Protein AF-0000000074532501 (afdb_homodimer)

Sequence (314 aa):
MNCNRHRRYHSKQQQPLLLTTIIAAVLIIFAWLQASRALDLGQSVDNQLVRPGGKFPMTNQTLIEELSNFIVSNSSLNQICSVQRVINPQQQIVAGTMYYMTIQVSRIKPGSGYTTAQCGTVNPANLEVVCEEVKIFKPLNSNTYQIKNETIVTCPPMNCNRHRRYHSKQQQPLLLTTIIAAVLIIFAWLQASRALDLGQSVDNQLVRPGGKFPMTNQTLIEELSNFIVSNSSLNQICSVQRVINPQQQIVAGTMYYMTIQVSRIKPGSGYTTAQCGTVNPANLEVVCEEVKIFKPLNSNTYQIKNETIVTCPP

Secondary structure (DSSP, 8-state):
----------------TTTHHHHHHHHHHHTTSTT----------------TT--EE---HHHHHHHHHHHHHH-TTTTEEEEEEEEEEEEEEEEEEEEEEEEEEEEEPTTSS--GGGTTTS-GGGEEEEEEEEEEEEETT----EEEEEEEEPPP-/----------------TTGGGTGGGTHHHHTTSSS----------------TT--EE---HHHHHHHHHHHHHH-TTTTEEEEEEEEEEEEEEEEEEEEEEEEEEEEEPTTSS--GGGTTTS-GGGEEEEEEEEEEEEETT----EEEEEEEEPPP-

Nearest PDB structures (foldseek):
  6fk0-assembly1_B  TM=5.066E-01  e=8.229E-05  Homo sapiens
  4zm8-assembly2_C  TM=5.334E-01  e=7.945E-04  Ixodes scapularis
  3qrd-assembly3_A-2  TM=4.556E-01  e=8.925E-04  Homo sapiens
  8r29-assembly1_A  TM=3.545E-01  e=2.632E-04  Amblyomma maculatum
  1tij-assembly1_B  TM=4.000E-01  e=7.073E-04  Homo sapiens

InterPro domains:
  IPR000010 Cystatin domain [PF00031] (79-122)
  IPR000010 Cystatin domain [cd00042] (64-155)
  IPR018073 Proteinase inhibitor I25, cystatin, conserved site [PS00287] (91-104)
  IPR046350 Cystatin superfamily [SSF54403] (62-107)

Solvent-accessible surface area (backbone atoms only — not comparable to full-atom values): 19230 Å² total; per-residue (Å²): 137,88,78,78,73,79,75,76,75,76,74,78,77,79,72,77,77,61,61,70,63,54,56,71,58,56,64,68,58,57,80,69,59,69,73,66,73,67,81,69,88,62,77,76,66,82,68,73,73,71,52,90,58,46,74,45,77,59,79,54,63,68,59,52,50,52,54,51,52,48,46,46,76,65,37,72,89,60,28,39,61,43,79,77,44,80,44,79,41,28,33,25,49,43,49,28,38,37,36,39,32,36,33,34,29,38,19,51,37,86,89,66,82,70,56,57,90,36,57,90,71,53,63,70,87,47,44,43,77,51,21,31,40,39,32,35,37,32,41,67,92,46,94,55,77,38,82,75,42,75,43,83,45,82,68,79,132,140,84,84,74,78,75,77,79,77,79,72,80,78,80,72,77,85,60,63,76,71,55,61,75,60,56,67,72,54,62,84,66,59,70,78,65,76,70,80,69,87,61,77,77,65,82,69,74,73,70,51,88,59,46,76,43,77,61,81,55,63,68,58,52,50,52,53,51,52,48,46,45,76,64,36,72,89,60,30,37,62,43,77,78,44,79,44,80,41,28,34,25,50,43,48,28,37,38,35,38,33,34,33,33,28,37,19,50,36,85,86,65,82,69,56,57,89,36,58,90,72,55,62,70,87,47,45,43,76,52,21,33,39,40,32,35,37,33,42,68,93,44,94,54,76,38,83,77,44,76,43,82,45,83,67,79,133

pLDDT: mean 73.25, std 30.59, range [22.66, 98.5]

Radius of gyration: 40.8 Å; Cα contacts (8 Å, |Δi|>4): 432; chains: 2; bounding box: 139×57×116 Å

Organism: Naegleria gruberi (NCBI:txid5762)

Foldseek 3Di:
DDCPPPPVPPPPPPPPPPPVVVVVPPVVPPVVPPPPPVPPPPPPPVPPVQPQFDKDFDDDPVVVVVVQVVCCVPVPVVNDDGDDDDDRHIDHHFAWDKDKDKDKDKAFAPPPPDHPVCVPPDDCVRIDIFIKIWMWTDTPVDPDIDTPDIDTDHDDD/DCPCPPPDPPPPPPPPPPPPVPVVPPVVPPVPPPDPPVPPPCPPPVPPVQPQFDKDFDDDPVVVVVVQVVCCVPVPVVNDDGDDDDDRHIDHHFAWDKDKDKDKDKAFAPPPPDHPVCVPPDDCVRIDIFIKIWMWTDTPVDPDIDTPDIDTDHDDD

Structure (mmCIF, N/CA/C/O backbone):
data_AF-0000000074532501-model_v1
#
loop_
_entity.id
_entity.type
_entity.pdbx_description
1 polymer 'Predicted protein'
#
loop_
_atom_site.group_PDB
_atom_site.id
_atom_site.type_symbol
_atom_site.label_atom_id
_atom_site.label_alt_id
_atom_site.label_comp_id
_atom_site.label_asym_id
_atom_site.label_entity_id
_atom_site.label_seq_id
_atom_site.pdbx_PDB_ins_code
_atom_site.Cartn_x
_atom_site.Cartn_y
_atom_site.Cartn_z
_atom_site.occupancy
_atom_site.B_iso_or_equiv
_atom_site.auth_seq_id
_atom_site.auth_comp_id
_atom_site.auth_asym_id
_atom_site.auth_atom_id
_atom_site.pdbx_PDB_model_num
ATOM 1 N N . MET A 1 1 ? -115.438 -9.203 -17.266 1 24.05 1 MET A N 1
ATOM 2 C CA . MET A 1 1 ? -114.25 -9.672 -16.562 1 24.05 1 MET A CA 1
ATOM 3 C C . MET A 1 1 ? -113.375 -8.5 -16.219 1 24.05 1 MET A C 1
ATOM 5 O O . MET A 1 1 ? -112.938 -8.367 -15.086 1 24.05 1 MET A O 1
ATOM 9 N N . ASN A 1 2 ? -112.625 -7.945 -17.141 1 25.81 2 ASN A N 1
ATOM 10 C CA . ASN A 1 2 ? -111.188 -7.84 -17.281 1 25.81 2 ASN A CA 1
ATOM 11 C C . ASN A 1 2 ? -110.688 -6.461 -16.859 1 25.81 2 ASN A C 1
ATOM 13 O O . ASN A 1 2 ? -110.875 -5.477 -17.578 1 25.81 2 ASN A O 1
ATOM 17 N N . CYS A 1 3 ? -110.812 -6.094 -15.586 1 29.11 3 CYS A N 1
ATOM 18 C CA . CYS A 1 3 ? -110.5 -4.918 -14.781 1 29.11 3 CYS A CA 1
ATOM 19 C C . CYS A 1 3 ? -109 -4.574 -14.867 1 29.11 3 CYS A C 1
ATOM 21 O O . CYS A 1 3 ? -108.188 -5.391 -14.5 1 29.11 3 CYS A O 1
ATOM 23 N N . ASN A 1 4 ? -108.562 -3.762 -15.844 1 25.09 4 ASN A N 1
ATOM 24 C CA . ASN A 1 4 ? -107.375 -3.205 -16.422 1 25.09 4 ASN A CA 1
ATOM 25 C C . ASN A 1 4 ? -106.562 -2.418 -15.383 1 25.09 4 ASN A C 1
ATOM 27 O O . ASN A 1 4 ? -106.812 -1.221 -15.195 1 25.09 4 ASN A O 1
ATOM 31 N N . ARG A 1 5 ? -106.562 -3.029 -14.078 1 27.67 5 ARG A N 1
ATOM 32 C CA . ARG A 1 5 ? -106 -2.135 -13.055 1 27.67 5 ARG A CA 1
ATOM 33 C C . ARG A 1 5 ? -104.625 -1.623 -13.43 1 27.67 5 ARG A C 1
ATOM 35 O O . ARG A 1 5 ? -103.75 -2.4 -13.836 1 27.67 5 ARG A O 1
ATOM 42 N N . HIS A 1 6 ? -104.562 -0.353 -13.672 1 26.95 6 HIS A N 1
ATOM 43 C CA . HIS A 1 6 ? -103.562 0.617 -14.078 1 26.95 6 HIS A CA 1
ATOM 44 C C . HIS A 1 6 ? -102.375 0.585 -13.141 1 26.95 6 HIS A C 1
ATOM 46 O O . HIS A 1 6 ? -102.5 0.814 -11.938 1 26.95 6 HIS A O 1
ATOM 52 N N . ARG A 1 7 ? -101.5 -0.549 -13.219 1 28.08 7 ARG A N 1
ATOM 53 C CA . ARG A 1 7 ? -100.25 -0.804 -12.422 1 28.08 7 ARG A CA 1
ATOM 54 C C . ARG A 1 7 ? -99.312 0.386 -12.477 1 28.08 7 ARG A C 1
ATOM 56 O O . ARG A 1 7 ? -98.875 0.771 -13.547 1 28.08 7 ARG A O 1
ATOM 63 N N . ARG A 1 8 ? -99.688 1.425 -11.68 1 26.27 8 ARG A N 1
ATOM 64 C CA . ARG A 1 8 ? -98.938 2.695 -11.562 1 26.27 8 ARG A CA 1
ATOM 65 C C . ARG A 1 8 ? -97.438 2.469 -11.32 1 26.27 8 ARG A C 1
ATOM 67 O O . ARG A 1 8 ? -97.062 1.823 -10.344 1 26.27 8 ARG A O 1
ATOM 74 N N . TYR A 1 9 ? -96.75 2.041 -12.367 1 25.64 9 TYR A N 1
ATOM 75 C CA . TYR A 1 9 ? -95.312 1.746 -12.406 1 25.64 9 TYR A CA 1
ATOM 76 C C . TYR A 1 9 ? -94.5 2.914 -11.859 1 25.64 9 TYR A C 1
ATOM 78 O O . TYR A 1 9 ? -94.625 4.043 -12.336 1 25.64 9 TYR A O 1
ATOM 86 N N . HIS A 1 10 ? -94.5 3.057 -10.492 1 25.34 10 HIS A N 1
ATOM 87 C CA . HIS A 1 10 ? -93.75 4.02 -9.727 1 25.34 10 HIS A CA 1
ATOM 88 C C . HIS A 1 10 ? -92.312 4.102 -10.234 1 25.34 10 HIS A C 1
ATOM 90 O O . HIS A 1 10 ? -91.625 3.074 -10.445 1 25.34 10 HIS A O 1
ATOM 96 N N . SER A 1 11 ? -92 5.059 -11.125 1 24.33 11 SER A N 1
ATOM 97 C CA . SER A 1 11 ? -90.812 5.492 -11.836 1 24.33 11 SER A CA 1
ATOM 98 C C . SER A 1 11 ? -89.688 5.867 -10.867 1 24.33 11 SER A C 1
ATOM 100 O O . SER A 1 11 ? -89.812 6.832 -10.109 1 24.33 11 SER A O 1
ATOM 102 N N . LYS A 1 12 ? -89.375 4.922 -9.922 1 27.06 12 LYS A N 1
ATOM 103 C CA . LYS A 1 12 ? -88.312 5.316 -9 1 27.06 12 LYS A CA 1
ATOM 104 C C . LYS A 1 12 ? -87.125 5.945 -9.75 1 27.06 12 LYS A C 1
ATOM 106 O O . LYS A 1 12 ? -86.562 5.344 -10.68 1 27.06 12 LYS A O 1
ATOM 111 N N . GLN A 1 13 ? -87.125 7.25 -9.883 1 23.2 13 GLN A N 1
ATOM 112 C CA . GLN A 1 13 ? -86.188 8.18 -10.453 1 23.2 13 GLN A CA 1
ATOM 113 C C . GLN A 1 13 ? -84.75 7.867 -9.977 1 23.2 13 GLN A C 1
ATOM 115 O O . GLN A 1 13 ? -84.5 7.621 -8.789 1 23.2 13 GLN A O 1
ATOM 120 N N . GLN A 1 14 ? -83.875 7.285 -10.867 1 27.41 14 GLN A N 1
ATOM 121 C CA . GLN A 1 14 ? -82.438 6.926 -10.953 1 27.41 14 GLN A CA 1
ATOM 122 C C . GLN A 1 14 ? -81.562 8.102 -10.555 1 27.41 14 GLN A C 1
ATOM 124 O O . GLN A 1 14 ? -81.5 9.109 -11.258 1 27.41 14 GLN A O 1
ATOM 129 N N . GLN A 1 15 ? -81.812 8.727 -9.336 1 30.91 15 GLN A N 1
ATOM 130 C CA . GLN A 1 15 ? -81 9.891 -9.031 1 30.91 15 GLN A CA 1
ATOM 131 C C . GLN A 1 15 ? -79.5 9.586 -9.258 1 30.91 15 GLN A C 1
ATOM 133 O O . GLN A 1 15 ? -79.062 8.508 -8.914 1 30.91 15 GLN A O 1
ATOM 138 N N . PRO A 1 16 ? -78.875 10.297 -10.25 1 36.38 16 PRO A N 1
ATOM 139 C CA . PRO A 1 16 ? -77.5 10.109 -10.75 1 36.38 16 PRO A CA 1
ATOM 140 C C . PRO A 1 16 ? -76.438 10.312 -9.664 1 36.38 16 PRO A C 1
ATOM 142 O O . PRO A 1 16 ? -76.438 11.352 -8.992 1 36.38 16 PRO A O 1
ATOM 145 N N . LEU A 1 17 ? -76.188 9.25 -8.859 1 38.81 17 LEU A N 1
ATOM 146 C CA . LEU A 1 17 ? -75.125 9.109 -7.867 1 38.81 17 LEU A CA 1
ATOM 147 C C . LEU A 1 17 ? -73.812 9.602 -8.422 1 38.81 17 LEU A C 1
ATOM 149 O O . LEU A 1 17 ? -72.75 9.266 -7.895 1 38.81 17 LEU A O 1
ATOM 153 N N . LEU A 1 18 ? -74 10.289 -9.539 1 36.59 18 LEU A N 1
ATOM 154 C CA . LEU A 1 18 ? -72.75 10.562 -10.211 1 36.59 18 LEU A CA 1
ATOM 155 C C . LEU A 1 18 ? -71.875 11.508 -9.383 1 36.59 18 LEU A C 1
ATOM 157 O O . LEU A 1 18 ? -70.625 11.5 -9.5 1 36.59 18 LEU A O 1
ATOM 161 N N . LEU A 1 19 ? -72.562 12.43 -8.75 1 36.84 19 LEU A N 1
ATOM 162 C CA . LEU A 1 19 ? -71.75 13.625 -8.477 1 36.84 19 LEU A CA 1
ATOM 163 C C . LEU A 1 19 ? -70.75 13.359 -7.375 1 36.84 19 LEU A C 1
ATOM 165 O O . LEU A 1 19 ? -69.75 14.07 -7.273 1 36.84 19 LEU A O 1
ATOM 169 N N . THR A 1 20 ? -71.25 12.531 -6.465 1 35.19 20 THR A N 1
ATOM 170 C CA . THR A 1 20 ? -70.438 12.617 -5.258 1 35.19 20 THR A CA 1
ATOM 171 C C . THR A 1 20 ? -69 12.156 -5.535 1 35.19 20 THR A C 1
ATOM 173 O O . THR A 1 20 ? -68.125 12.219 -4.652 1 35.19 20 THR A O 1
ATOM 176 N N . THR A 1 21 ? -68.938 11.367 -6.672 1 37.5 21 THR A N 1
ATOM 177 C CA . THR A 1 21 ? -67.625 10.742 -6.758 1 37.5 21 THR A CA 1
ATOM 178 C C . THR A 1 21 ? -66.562 11.766 -7.129 1 37.5 21 THR A C 1
ATOM 180 O O . THR A 1 21 ? -65.375 11.477 -7.078 1 37.5 21 THR A O 1
ATOM 183 N N . ILE A 1 22 ? -67.125 12.93 -7.691 1 35.72 22 ILE A N 1
ATOM 184 C CA . ILE A 1 22 ? -66.062 13.797 -8.289 1 35.72 22 ILE A CA 1
ATOM 185 C C . ILE A 1 22 ? -65.312 14.531 -7.188 1 35.72 22 ILE A C 1
ATOM 187 O O . ILE A 1 22 ? -64.188 14.898 -7.367 1 35.72 22 ILE A O 1
ATOM 191 N N . ILE A 1 23 ? -66.062 14.836 -6.117 1 35.72 23 ILE A N 1
ATOM 192 C CA . ILE A 1 23 ? -65.438 15.781 -5.199 1 35.72 23 ILE A CA 1
ATOM 193 C C . ILE A 1 23 ? -64.25 15.148 -4.555 1 35.72 23 ILE A C 1
ATOM 195 O O . ILE A 1 23 ? -63.281 15.852 -4.168 1 35.72 23 ILE A O 1
ATOM 199 N N . ALA A 1 24 ? -64.375 13.867 -4.328 1 34.88 24 ALA A N 1
ATOM 200 C CA . ALA A 1 24 ? -63.25 13.328 -3.574 1 34.88 24 ALA A CA 1
ATOM 201 C C . ALA A 1 24 ? -61.969 13.469 -4.359 1 34.88 24 ALA A C 1
ATOM 203 O O . ALA A 1 24 ? -60.875 13.242 -3.818 1 34.88 24 ALA A O 1
ATOM 204 N N . ALA A 1 25 ? -62.188 13.734 -5.648 1 33.69 25 ALA A N 1
ATOM 205 C CA . ALA A 1 25 ? -60.969 13.766 -6.453 1 33.69 25 ALA A CA 1
ATOM 206 C C . ALA A 1 25 ? -60.219 15.07 -6.242 1 33.69 25 ALA A C 1
ATOM 208 O O . ALA A 1 25 ? -58.969 15.086 -6.258 1 33.69 25 ALA A O 1
ATOM 209 N N . VAL A 1 26 ? -60.969 16.141 -6.16 1 34.69 26 VAL A N 1
ATOM 210 C CA . VAL A 1 26 ? -60.25 17.406 -6.32 1 34.69 26 VAL A CA 1
ATOM 211 C C . VAL A 1 26 ? -59.531 17.734 -5.031 1 34.69 26 VAL A C 1
ATOM 213 O O . VAL A 1 26 ? -58.531 18.469 -5.055 1 34.69 26 VAL A O 1
ATOM 216 N N . LEU A 1 27 ? -60.125 17.562 -3.92 1 34 27 LEU A N 1
ATOM 217 C CA . LEU A 1 27 ? -59.531 18.109 -2.713 1 34 27 LEU A CA 1
ATOM 218 C C . LEU A 1 27 ? -58.156 17.5 -2.471 1 34 27 LEU A C 1
ATOM 220 O O . LEU A 1 27 ? -57.406 17.953 -1.6 1 34 27 LEU A O 1
ATOM 224 N N . ILE A 1 28 ? -58.031 16.344 -2.951 1 31.62 28 ILE A N 1
ATOM 225 C CA . ILE A 1 28 ? -56.719 15.742 -2.678 1 31.62 28 ILE A CA 1
ATOM 226 C C . ILE A 1 28 ? -55.625 16.562 -3.367 1 31.62 28 ILE A C 1
ATOM 228 O O . ILE A 1 28 ? -54.438 16.359 -3.098 1 31.62 28 ILE A O 1
ATOM 232 N N . ILE A 1 29 ? -56.062 17.391 -4.273 1 31.66 29 ILE A N 1
ATOM 233 C CA . ILE A 1 29 ? -55 18.031 -5.027 1 31.66 29 ILE A CA 1
ATOM 234 C C . ILE A 1 29 ? -54.375 19.156 -4.195 1 31.66 29 ILE A C 1
ATOM 236 O O . ILE A 1 29 ? -53.156 19.422 -4.293 1 31.66 29 ILE A O 1
ATOM 240 N N . PHE A 1 30 ? -55.125 19.984 -3.529 1 32.34 30 PHE A N 1
ATOM 241 C CA . PHE A 1 30 ? -54.625 21.297 -3.113 1 32.34 30 PHE A CA 1
ATOM 242 C C . PHE A 1 30 ? -53.531 21.125 -2.068 1 32.34 30 PHE A C 1
ATOM 244 O O . PHE A 1 30 ? -52.594 21.922 -2.029 1 32.34 30 PHE A O 1
ATOM 251 N N . ALA A 1 31 ? -53.906 20.672 -0.905 1 32.34 31 ALA A N 1
ATOM 252 C CA . ALA A 1 31 ? -53.125 20.922 0.294 1 32.34 31 ALA A CA 1
ATOM 253 C C . ALA A 1 31 ? -51.688 20.406 0.118 1 32.34 31 ALA A C 1
ATOM 255 O O . ALA A 1 31 ? -50.906 20.438 1.054 1 32.34 31 ALA A O 1
ATOM 256 N N . TRP A 1 32 ? -51.5 19.734 -0.959 1 30.98 32 TRP A N 1
ATOM 257 C CA . TRP A 1 32 ? -50.125 19.266 -1.209 1 30.98 32 TRP A CA 1
ATOM 258 C C . TRP A 1 32 ? -49.188 20.422 -1.511 1 30.98 32 TRP A C 1
ATOM 260 O O . TRP A 1 32 ? -48.031 20.219 -1.824 1 30.98 32 TRP A O 1
ATOM 270 N N . LEU A 1 33 ? -49.719 21.578 -1.703 1 29.03 33 LEU A N 1
ATOM 271 C CA . LEU A 1 33 ? -48.844 22.625 -2.213 1 29.03 33 LEU A CA 1
ATOM 272 C C . LEU A 1 33 ? -47.875 23.109 -1.127 1 29.03 33 LEU A C 1
ATOM 274 O O . LEU A 1 33 ? -46.938 23.844 -1.413 1 29.03 33 LEU A O 1
ATOM 278 N N . GLN A 1 34 ? -48.406 23.422 -0.057 1 27.3 34 GLN A N 1
ATOM 279 C CA . GLN A 1 34 ? -47.562 24.328 0.718 1 27.3 34 GLN A CA 1
ATOM 280 C C . GLN A 1 34 ? -46.188 23.734 0.932 1 27.3 34 GLN A C 1
ATOM 282 O O . GLN A 1 34 ? -45.281 24.406 1.442 1 27.3 34 GLN A O 1
ATOM 287 N N . ALA A 1 35 ? -46.156 22.469 1.16 1 22.8 35 ALA A N 1
ATOM 288 C CA . ALA A 1 35 ? -44.969 22.141 1.957 1 22.8 35 ALA A CA 1
ATOM 289 C C . ALA A 1 35 ? -43.688 22.578 1.25 1 22.8 35 ALA A C 1
ATOM 291 O O . ALA A 1 35 ? -42.625 22.562 1.845 1 22.8 35 ALA A O 1
ATOM 292 N N . SER A 1 36 ? -43.656 22.469 -0.09 1 24.61 36 SER A N 1
ATOM 293 C CA . SER A 1 36 ? -42.281 22.234 -0.574 1 24.61 36 SER A CA 1
ATOM 294 C C . SER A 1 36 ? -41.469 23.531 -0.537 1 24.61 36 SER A C 1
ATOM 296 O O . SER A 1 36 ? -41.156 24.094 -1.583 1 24.61 36 SER A O 1
ATOM 298 N N . ARG A 1 37 ? -41.844 24.516 -0.006 1 24.56 37 ARG A N 1
ATOM 299 C CA . ARG A 1 37 ? -40.844 25.547 -0.214 1 24.56 37 ARG A CA 1
ATOM 300 C C . ARG A 1 37 ? -39.438 25.016 0.062 1 24.56 37 ARG A C 1
ATOM 302 O O . ARG A 1 37 ? -39 24.969 1.214 1 24.56 37 ARG A O 1
ATOM 309 N N . ALA A 1 38 ? -39.125 23.859 -0.2 1 25.2 38 ALA A N 1
ATOM 310 C CA . ALA A 1 38 ? -37.75 23.453 -0.111 1 25.2 38 ALA A CA 1
ATOM 311 C C . ALA A 1 38 ? -36.812 24.5 -0.75 1 25.2 38 ALA A C 1
ATOM 313 O O . ALA A 1 38 ? -37.031 24.891 -1.896 1 25.2 38 ALA A O 1
ATOM 314 N N . LEU A 1 39 ? -36.312 25.391 -0 1 23.66 39 LEU A N 1
ATOM 315 C CA . LEU A 1 39 ? -35.312 26.422 -0.226 1 23.66 39 LEU A CA 1
ATOM 316 C C . LEU A 1 39 ? -34.281 25.969 -1.243 1 23.66 39 LEU A C 1
ATOM 318 O O . LEU A 1 39 ? -33.781 24.844 -1.158 1 23.66 39 LEU A O 1
ATOM 322 N N . ASP A 1 40 ? -34.25 26.375 -2.469 1 24.95 40 ASP A N 1
ATOM 323 C CA . ASP A 1 40 ? -33.531 26.438 -3.725 1 24.95 40 ASP A CA 1
ATOM 324 C C . ASP A 1 40 ? -32.062 26.812 -3.484 1 24.95 40 ASP A C 1
ATOM 326 O O . ASP A 1 40 ? -31.391 27.312 -4.387 1 24.95 40 ASP A O 1
ATOM 330 N N . LEU A 1 41 ? -31.656 27.297 -2.367 1 23.83 41 LEU A N 1
ATOM 331 C CA . LEU A 1 41 ? -30.297 27.812 -2.342 1 23.83 41 LEU A CA 1
ATOM 332 C C . LEU A 1 41 ? -29.328 26.844 -3.006 1 23.83 41 LEU A C 1
ATOM 334 O O . LEU A 1 41 ? -28.906 25.859 -2.387 1 23.83 41 LEU A O 1
ATOM 338 N N . GLY A 1 42 ? -29.484 26.406 -4.203 1 25.72 42 GLY A N 1
ATOM 339 C CA . GLY A 1 42 ? -28.969 25.438 -5.168 1 25.72 42 GLY A CA 1
ATOM 340 C C . GLY A 1 42 ? -27.516 25.656 -5.52 1 25.72 42 GLY A C 1
ATOM 341 O O . GLY A 1 42 ? -27.188 26.016 -6.652 1 25.72 42 GLY A O 1
ATOM 342 N N . GLN A 1 43 ? -26.75 26.578 -5.008 1 26.12 43 GLN A N 1
ATOM 343 C CA . GLN A 1 43 ? -25.438 26.734 -5.613 1 26.12 43 GLN A CA 1
ATOM 344 C C . GLN A 1 43 ? -24.812 25.391 -5.934 1 26.12 43 GLN A C 1
ATOM 346 O O . GLN A 1 43 ? -24.781 24.5 -5.082 1 26.12 43 GLN A O 1
ATOM 351 N N . SER A 1 44 ? -24.781 24.953 -7.137 1 25.83 44 SER A N 1
ATOM 352 C CA . SER A 1 44 ? -24.234 23.797 -7.824 1 25.83 44 SER A CA 1
ATOM 353 C C . SER A 1 44 ? -22.891 23.375 -7.242 1 25.83 44 SER A C 1
ATOM 355 O O . SER A 1 44 ? -21.875 24.016 -7.52 1 25.83 44 SER A O 1
ATOM 357 N N . VAL A 1 45 ? -22.656 23.422 -6.07 1 27.67 45 VAL A N 1
ATOM 358 C CA . VAL A 1 45 ? -21.406 22.812 -5.633 1 27.67 45 VAL A CA 1
ATOM 359 C C . VAL A 1 45 ? -21.125 21.547 -6.461 1 27.67 45 VAL A C 1
ATOM 361 O O . VAL A 1 45 ? -21.969 20.656 -6.543 1 27.67 45 VAL A O 1
ATOM 364 N N . ASP A 1 46 ? -20.562 21.625 -7.715 1 27.08 46 ASP A N 1
ATOM 365 C CA . ASP A 1 46 ? -20.062 20.531 -8.523 1 27.08 46 ASP A CA 1
ATOM 366 C C . ASP A 1 46 ? -19.734 19.312 -7.648 1 27.08 46 ASP A C 1
ATOM 368 O O . ASP A 1 46 ? -18.844 19.375 -6.801 1 27.08 46 ASP A O 1
ATOM 372 N N . ASN A 1 47 ? -20.547 18.641 -7.059 1 29.84 47 ASN A N 1
ATOM 373 C CA . ASN A 1 47 ? -20.594 17.344 -6.387 1 29.84 47 ASN A CA 1
ATOM 374 C C . ASN A 1 47 ? -19.688 16.328 -7.074 1 29.84 47 ASN A C 1
ATOM 376 O O . ASN A 1 47 ? -20.078 15.734 -8.086 1 29.84 47 ASN A O 1
ATOM 380 N N . GLN A 1 48 ? -18.484 16.641 -7.547 1 32.22 48 GLN A N 1
ATOM 381 C CA . GLN A 1 48 ? -17.625 15.578 -8.039 1 32.22 48 GLN A CA 1
ATOM 382 C C . GLN A 1 48 ? -17.922 14.25 -7.359 1 32.22 48 GLN A C 1
ATOM 384 O O . GLN A 1 48 ? -17.797 14.125 -6.141 1 32.22 48 GLN A O 1
ATOM 389 N N . LEU A 1 49 ? -18.969 13.617 -7.652 1 34.31 49 LEU A N 1
ATOM 390 C CA . LEU A 1 49 ? -19.266 12.227 -7.32 1 34.31 49 LEU A CA 1
ATOM 391 C C . LEU A 1 49 ? -17.969 11.414 -7.195 1 34.31 49 LEU A C 1
ATOM 393 O O . LEU A 1 49 ? -17.297 11.164 -8.195 1 34.31 49 LEU A O 1
ATOM 397 N N . VAL A 1 50 ? -17.203 11.703 -6.277 1 41.78 50 VAL A N 1
ATOM 398 C CA . VAL A 1 50 ? -16.047 10.852 -5.98 1 41.78 50 VAL A CA 1
ATOM 399 C C . VAL A 1 50 ? -16.469 9.383 -6.051 1 41.78 50 VAL A C 1
ATOM 401 O O . VAL A 1 50 ? -17.359 8.945 -5.312 1 41.78 50 VAL A O 1
ATOM 404 N N . ARG A 1 51 ? -16.5 8.898 -7.273 1 45.75 51 ARG A N 1
ATOM 405 C CA . ARG A 1 51 ? -16.641 7.449 -7.344 1 45.75 51 ARG A CA 1
ATOM 406 C C . ARG A 1 51 ? -15.797 6.758 -6.281 1 45.75 51 ARG A C 1
ATOM 408 O O . ARG A 1 51 ? -14.641 7.137 -6.055 1 45.75 51 ARG A O 1
ATOM 415 N N . PRO A 1 52 ? -16.422 5.816 -5.539 1 57.66 52 PRO A N 1
ATOM 416 C CA . PRO A 1 52 ? -15.625 4.977 -4.648 1 57.66 52 PRO A CA 1
ATOM 417 C C . PRO A 1 52 ? -14.359 4.438 -5.32 1 57.66 52 PRO A C 1
ATOM 419 O O . PRO A 1 52 ? -14.414 3.984 -6.465 1 57.66 52 PRO A O 1
ATOM 422 N N . GLY A 1 53 ? -13.219 4.984 -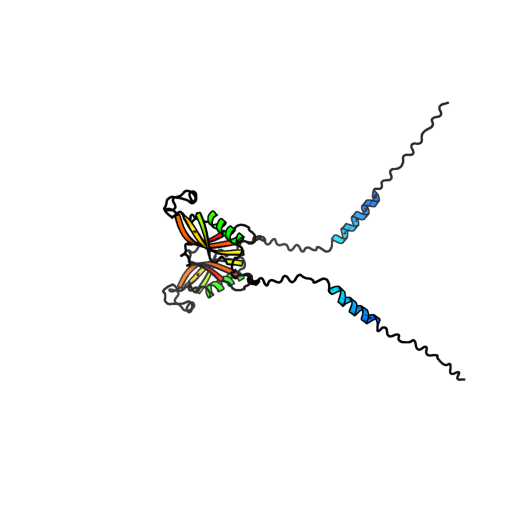4.98 1 68.44 53 GLY A N 1
ATOM 423 C CA . GLY A 1 53 ? -11.953 4.383 -5.363 1 68.44 53 GLY A CA 1
ATOM 424 C C . GLY A 1 53 ? -11.023 5.348 -6.07 1 68.44 53 GLY A C 1
ATOM 425 O O . GLY A 1 53 ? -9.828 5.066 -6.227 1 68.44 53 GLY A O 1
ATOM 426 N N . GLY A 1 54 ? -11.633 6.414 -6.625 1 81.88 54 GLY A N 1
ATOM 427 C CA . GLY A 1 54 ? -10.672 7.281 -7.293 1 81.88 54 GLY A CA 1
ATOM 428 C C . GLY A 1 54 ? -10.133 8.375 -6.395 1 81.88 54 GLY A C 1
ATOM 429 O O . GLY A 1 54 ? -10.727 8.695 -5.367 1 81.88 54 GLY A O 1
ATOM 430 N N . LYS A 1 55 ? -9.023 8.891 -6.742 1 91.31 55 LYS A N 1
ATOM 431 C CA . LYS A 1 55 ? -8.453 10.039 -6.035 1 91.31 55 LYS A CA 1
ATOM 432 C C . LYS A 1 55 ? -9.195 11.32 -6.383 1 91.31 55 LYS A C 1
ATOM 434 O O . LYS A 1 55 ? -9.609 11.516 -7.527 1 91.31 55 LYS A O 1
ATOM 439 N N . PHE A 1 56 ? -9.406 12.219 -5.488 1 94.31 56 PHE A N 1
ATOM 440 C CA . PHE A 1 56 ? -9.977 13.539 -5.73 1 94.31 56 PHE A CA 1
ATOM 441 C C . PHE A 1 56 ? -9.312 14.578 -4.832 1 94.31 56 PHE A C 1
ATOM 443 O O . PHE A 1 56 ? -8.781 14.25 -3.771 1 94.31 56 PHE A O 1
ATOM 450 N N . PRO A 1 57 ? -9.266 15.867 -5.203 1 96.5 57 PRO A N 1
ATOM 451 C CA . PRO A 1 57 ? -8.539 16.906 -4.48 1 96.5 57 PRO A CA 1
ATOM 452 C C . PRO A 1 57 ? -9.07 17.141 -3.066 1 96.5 57 PRO A C 1
ATOM 454 O O . PRO A 1 57 ? -10.281 17.062 -2.844 1 96.5 57 PRO A O 1
ATOM 457 N N . MET A 1 58 ? -8.141 17.359 -2.184 1 96.75 58 MET A N 1
ATOM 458 C CA . MET A 1 58 ? -8.492 17.781 -0.834 1 96.75 58 MET A CA 1
ATOM 459 C C . MET A 1 58 ? -8.602 19.297 -0.76 1 96.75 58 MET A C 1
ATOM 461 O O . MET A 1 58 ? -7.605 20.016 -0.944 1 96.75 58 MET A O 1
ATOM 465 N N . THR A 1 59 ? -9.758 19.781 -0.401 1 95.12 59 THR A N 1
ATOM 466 C CA . THR A 1 59 ? -9.961 21.234 -0.366 1 95.12 59 THR A CA 1
ATOM 467 C C . THR A 1 59 ? -10.141 21.719 1.069 1 95.12 59 THR A C 1
ATOM 469 O O . THR A 1 59 ? -10.156 22.922 1.325 1 95.12 59 THR A O 1
ATOM 472 N N . ASN A 1 60 ? -10.242 20.844 1.99 1 96.31 60 ASN A N 1
ATOM 473 C CA . ASN A 1 60 ? -10.383 21.203 3.4 1 96.31 60 ASN A CA 1
ATOM 474 C C . ASN A 1 60 ? -9.039 21.594 4.016 1 96.31 60 ASN A C 1
ATOM 476 O O . ASN A 1 60 ? -8.227 20.734 4.348 1 96.31 60 ASN A O 1
ATOM 480 N N . GLN A 1 61 ? -8.938 22.875 4.258 1 97.38 61 GLN A N 1
ATOM 481 C CA . GLN A 1 61 ? -7.672 23.406 4.738 1 97.38 61 GLN A CA 1
ATOM 482 C C . GLN A 1 61 ? -7.375 22.938 6.156 1 97.38 61 GLN A C 1
ATOM 484 O O . GLN A 1 61 ? -6.219 22.703 6.512 1 97.38 61 GLN A O 1
ATOM 489 N N . THR A 1 62 ? -8.406 22.766 6.934 1 97.88 62 THR A N 1
ATOM 490 C CA . THR A 1 62 ? -8.219 22.281 8.297 1 97.88 62 THR A CA 1
ATOM 491 C C . THR A 1 62 ? -7.637 20.859 8.289 1 97.88 62 THR A C 1
ATOM 493 O O . THR A 1 62 ? -6.715 20.562 9.047 1 97.88 62 THR A O 1
ATOM 496 N N . LEU A 1 63 ? -8.164 20 7.398 1 97.62 63 LEU A N 1
ATOM 497 C CA . LEU A 1 63 ? -7.664 18.641 7.262 1 97.62 63 LEU A CA 1
ATOM 498 C C . LEU A 1 63 ? -6.223 18.641 6.773 1 97.62 63 LEU A C 1
ATOM 500 O O . LEU A 1 63 ? -5.387 17.891 7.289 1 97.62 63 LEU A O 1
ATOM 504 N N . ILE A 1 64 ? -5.898 19.5 5.832 1 98.5 64 ILE A N 1
ATOM 505 C CA . ILE A 1 64 ? -4.547 19.594 5.293 1 98.5 64 ILE A CA 1
ATOM 506 C C . ILE A 1 64 ? -3.576 19.984 6.398 1 98.5 64 ILE A C 1
ATOM 508 O O . ILE A 1 64 ? -2.496 19.406 6.523 1 98.5 64 ILE A O 1
ATOM 512 N N . GLU A 1 65 ? -3.986 20.906 7.215 1 98 65 GLU A N 1
ATOM 513 C CA . GLU A 1 65 ? -3.148 21.344 8.328 1 98 65 GLU A CA 1
ATOM 514 C C . GLU A 1 65 ? -2.984 20.219 9.359 1 98 65 GLU A C 1
ATOM 516 O O . GLU A 1 65 ? -1.893 20.016 9.891 1 98 65 GLU A O 1
ATOM 521 N N . GLU A 1 66 ? -4.031 19.547 9.617 1 97.75 66 GLU A N 1
ATOM 522 C CA . GLU A 1 66 ? -3.982 18.422 10.539 1 97.75 66 GLU A CA 1
ATOM 523 C C . GLU A 1 66 ? -3.002 17.359 10.062 1 97.75 66 GLU A C 1
ATOM 525 O O . GLU A 1 66 ? -2.174 16.875 10.836 1 97.75 66 GLU A O 1
ATOM 530 N N . LEU A 1 67 ? -3.092 17 8.781 1 97.94 67 LEU A N 1
ATOM 531 C CA . LEU A 1 67 ? -2.193 16 8.195 1 97.94 67 LEU A CA 1
ATOM 532 C C . LEU A 1 67 ? -0.752 16.5 8.211 1 97.94 67 LEU A C 1
ATOM 534 O O . LEU A 1 67 ? 0.172 15.742 8.5 1 97.94 67 LEU A O 1
ATOM 538 N N . SER A 1 68 ? -0.542 17.797 7.969 1 97.69 68 SER A N 1
ATOM 539 C CA . SER A 1 68 ? 0.791 18.391 8.008 1 97.69 68 SER A CA 1
ATOM 540 C C . SER A 1 68 ? 1.402 18.281 9.406 1 97.69 68 SER A C 1
ATOM 542 O O . SER A 1 68 ? 2.559 17.875 9.547 1 97.69 68 SER A O 1
ATOM 544 N N . ASN A 1 69 ? 0.616 18.562 10.398 1 96.5 69 ASN A N 1
ATOM 545 C CA . ASN A 1 69 ? 1.089 18.453 11.773 1 96.5 69 ASN A CA 1
ATOM 546 C C . ASN A 1 69 ? 1.406 17.016 12.148 1 96.5 69 ASN A C 1
ATOM 548 O O . ASN A 1 69 ? 2.395 16.75 12.844 1 96.5 69 ASN A O 1
ATOM 552 N N . PHE A 1 70 ? 0.575 16.125 11.695 1 97.56 70 PHE A N 1
ATOM 553 C CA . PHE A 1 70 ? 0.812 14.711 11.93 1 97.56 70 PHE A CA 1
ATOM 554 C C . PHE A 1 70 ? 2.141 14.273 11.32 1 97.56 70 PHE A C 1
ATOM 556 O O . PHE A 1 70 ? 2.906 13.539 11.953 1 97.56 70 PHE A O 1
ATOM 563 N N . ILE A 1 71 ? 2.455 14.719 10.164 1 96.81 71 ILE A N 1
ATOM 564 C CA . ILE A 1 71 ? 3.688 14.352 9.477 1 96.81 71 ILE A CA 1
ATOM 565 C C . ILE A 1 71 ? 4.891 14.867 10.266 1 96.81 71 ILE A C 1
ATOM 567 O O . ILE A 1 71 ? 5.848 14.125 10.508 1 96.81 71 ILE A O 1
ATOM 571 N N . VAL A 1 72 ? 4.809 16.062 10.703 1 95.69 72 VAL A N 1
ATOM 572 C CA . VAL A 1 72 ? 5.918 16.688 11.43 1 95.69 72 VAL A CA 1
ATOM 573 C C . VAL A 1 72 ? 6.195 15.906 12.711 1 95.69 72 VAL A C 1
ATOM 575 O O . VAL A 1 72 ? 7.352 15.625 13.039 1 95.69 72 VAL A O 1
ATOM 578 N N . SER A 1 73 ? 5.121 15.438 13.336 1 94.25 73 SER A N 1
ATOM 579 C CA . SER A 1 73 ? 5.242 14.805 14.648 1 94.25 73 SER A CA 1
ATOM 580 C C . SER A 1 73 ? 5.609 13.328 14.516 1 94.25 73 SER A C 1
ATOM 582 O O . SER A 1 73 ? 6.102 12.719 15.461 1 94.25 73 SER A O 1
ATOM 584 N N . ASN A 1 74 ? 5.434 12.789 13.32 1 91.75 74 ASN A N 1
ATOM 585 C CA . ASN A 1 74 ? 5.539 11.336 13.227 1 91.75 74 ASN A CA 1
ATOM 586 C C . ASN A 1 74 ? 6.562 10.914 12.18 1 91.75 74 ASN A C 1
ATOM 588 O O . ASN A 1 74 ? 6.84 9.727 12.023 1 91.75 74 ASN A O 1
ATOM 592 N N . SER A 1 75 ? 7.082 11.852 11.492 1 82.88 75 SER A N 1
ATOM 593 C CA . SER A 1 75 ? 8.156 11.531 10.555 1 82.88 75 SER A CA 1
ATOM 594 C C . SER A 1 75 ? 9.523 11.648 11.227 1 82.88 75 SER A C 1
ATOM 596 O O . SER A 1 75 ? 10.18 12.688 11.133 1 82.88 75 SER A O 1
ATOM 598 N N . SER A 1 76 ? 9.938 10.766 11.977 1 73.44 76 SER A N 1
ATOM 599 C CA . SER A 1 76 ? 11.227 10.867 12.656 1 73.44 76 SER A CA 1
ATOM 600 C C . SER A 1 76 ? 12.375 10.508 11.719 1 73.44 76 SER A C 1
ATOM 602 O O . SER A 1 76 ? 13.516 10.906 11.953 1 73.44 76 SER A O 1
ATOM 604 N N . LEU A 1 77 ? 12 9.898 10.641 1 80.25 77 LEU A N 1
ATOM 605 C CA . LEU A 1 77 ? 13.039 9.453 9.719 1 80.25 77 LEU A CA 1
ATOM 606 C C . LEU A 1 77 ? 13.656 10.633 8.977 1 80.25 77 LEU A C 1
ATOM 608 O O . LEU A 1 77 ? 14.852 10.641 8.695 1 80.25 77 LEU A O 1
ATOM 612 N N . ASN A 1 78 ? 12.898 11.703 8.852 1 90.38 78 ASN A N 1
ATOM 613 C CA . ASN A 1 78 ? 13.383 12.789 8.008 1 90.38 78 ASN A CA 1
ATOM 614 C C . ASN A 1 78 ? 13.578 14.078 8.805 1 90.38 78 ASN A C 1
ATOM 616 O O . ASN A 1 78 ? 13.789 15.141 8.227 1 90.38 78 ASN A O 1
ATOM 620 N N . GLN A 1 79 ? 13.578 14.031 10.18 1 93.88 79 GLN A N 1
ATOM 621 C CA . GLN A 1 79 ? 13.883 15.125 11.094 1 93.88 79 GLN A CA 1
ATOM 622 C C . GLN A 1 79 ? 13.25 16.422 10.625 1 93.88 79 GLN A C 1
ATOM 624 O O . GLN A 1 79 ? 13.93 17.438 10.492 1 93.88 79 GLN A O 1
ATOM 629 N N . ILE A 1 80 ? 11.992 16.406 10.359 1 96.88 80 ILE A N 1
ATOM 630 C CA . ILE A 1 80 ? 11.242 17.531 9.82 1 96.88 80 ILE A CA 1
ATOM 631 C C . ILE A 1 80 ? 10.977 18.562 10.93 1 96.88 80 ILE A C 1
ATOM 633 O O . ILE A 1 80 ? 10.547 18.203 12.023 1 96.88 80 ILE A O 1
ATOM 637 N N . CYS A 1 81 ? 11.281 19.844 10.656 1 96.88 81 CYS A N 1
ATOM 638 C CA . CYS A 1 81 ? 11 20.938 11.586 1 96.88 81 CYS A CA 1
ATOM 639 C C . CYS A 1 81 ? 9.68 21.609 11.266 1 96.88 81 CYS A C 1
ATOM 641 O O . CYS A 1 81 ? 8.922 21.984 12.164 1 96.88 81 CYS A O 1
ATOM 643 N N . SER A 1 82 ? 9.359 21.766 10.008 1 96.56 82 SER A N 1
ATOM 644 C CA . SER A 1 82 ? 8.117 22.422 9.625 1 96.56 82 SER A CA 1
ATOM 645 C C . SER A 1 82 ? 7.754 22.109 8.18 1 96.56 82 SER A C 1
ATOM 647 O O . SER A 1 82 ? 8.617 21.75 7.379 1 96.56 82 SER A O 1
ATOM 649 N N . VAL A 1 83 ? 6.398 22.234 7.934 1 98.06 83 VAL A N 1
ATOM 650 C CA . VAL A 1 83 ? 5.891 22.156 6.566 1 98.06 83 VAL A CA 1
ATOM 651 C C . VAL A 1 83 ? 5.711 23.562 5.996 1 98.06 83 VAL A C 1
ATOM 653 O O . VAL A 1 83 ? 5 24.391 6.578 1 98.06 83 VAL A O 1
ATOM 656 N N . GLN A 1 84 ? 6.312 23.797 4.863 1 97.56 84 GLN A N 1
ATOM 657 C CA . GLN A 1 84 ? 6.258 25.125 4.273 1 97.56 84 GLN A CA 1
ATOM 658 C C . GLN A 1 84 ? 5.152 25.219 3.225 1 97.56 84 GLN A C 1
ATOM 660 O O . GLN A 1 84 ? 4.508 26.266 3.084 1 97.56 84 GLN A O 1
ATOM 665 N N . ARG A 1 85 ? 4.996 24.156 2.469 1 97.12 85 ARG A N 1
ATOM 666 C CA . ARG A 1 85 ? 4.008 24.109 1.396 1 97.12 85 ARG A CA 1
ATOM 667 C C . ARG A 1 85 ? 3.455 22.688 1.231 1 97.12 85 ARG A C 1
ATOM 669 O O . ARG A 1 85 ? 4.176 21.703 1.432 1 97.12 85 ARG A O 1
ATOM 676 N N . VAL A 1 86 ? 2.111 22.625 0.934 1 98.25 86 VAL A N 1
ATOM 677 C CA . VAL A 1 86 ? 1.479 21.375 0.554 1 98.25 86 VAL A CA 1
ATOM 678 C C . VAL A 1 86 ? 1.094 21.406 -0.923 1 98.25 86 VAL A C 1
ATOM 680 O O . VAL A 1 86 ? 0.365 22.312 -1.357 1 98.25 86 VAL A O 1
ATOM 683 N N . ILE A 1 87 ? 1.584 20.484 -1.603 1 97.75 87 ILE A N 1
ATOM 684 C CA . ILE A 1 87 ? 1.416 20.484 -3.053 1 97.75 87 ILE A CA 1
ATOM 685 C C . ILE A 1 87 ? 0.511 19.328 -3.475 1 97.75 87 ILE A C 1
ATOM 687 O O . ILE A 1 87 ? 0.785 18.172 -3.156 1 97.75 87 ILE A O 1
ATOM 691 N N . ASN A 1 88 ? -0.642 19.609 -4.203 1 96.06 88 ASN A N 1
ATOM 692 C CA . ASN A 1 88 ? -1.565 18.672 -4.844 1 96.06 88 ASN A CA 1
ATOM 693 C C . ASN A 1 88 ? -2.102 17.641 -3.854 1 96.06 88 ASN A C 1
ATOM 695 O O . ASN A 1 88 ? -2.021 16.438 -4.102 1 96.06 88 ASN A O 1
ATOM 699 N N . PRO A 1 89 ? -2.586 18.094 -2.707 1 98.25 89 PRO A N 1
ATOM 700 C CA . PRO A 1 89 ? -3.182 17.125 -1.774 1 98.25 89 PRO A CA 1
ATOM 701 C C . PRO A 1 89 ? -4.414 16.438 -2.35 1 98.25 89 PRO A C 1
ATOM 703 O O . PRO A 1 89 ? -5.301 17.094 -2.895 1 98.25 89 PRO A O 1
ATOM 706 N N . GLN A 1 90 ? -4.512 15.125 -2.273 1 98.31 90 GLN A N 1
ATOM 707 C CA . GLN A 1 90 ? -5.605 14.289 -2.762 1 98.31 90 GLN A CA 1
ATOM 708 C C . GLN A 1 90 ? -6.047 13.281 -1.704 1 98.31 90 GLN A C 1
ATOM 710 O O . GLN A 1 90 ? -5.285 12.969 -0.787 1 98.31 90 GLN A O 1
ATOM 715 N N . GLN A 1 91 ? -7.262 12.844 -1.791 1 97.19 91 GLN A N 1
ATOM 716 C CA . GLN A 1 91 ? -7.781 11.789 -0.928 1 97.19 91 GLN A CA 1
ATOM 717 C C . GLN A 1 91 ? -8.539 10.734 -1.735 1 97.19 91 GLN A C 1
ATOM 719 O O . GLN A 1 91 ? -9.008 11.016 -2.84 1 97.19 91 GLN A O 1
ATOM 724 N N . GLN A 1 92 ? -8.633 9.531 -1.188 1 92.94 92 GLN A N 1
ATOM 725 C CA . GLN A 1 92 ? -9.281 8.383 -1.82 1 92.94 92 GLN A CA 1
ATOM 726 C C . GLN A 1 92 ? -9.914 7.461 -0.779 1 92.94 92 GLN A C 1
ATOM 728 O O . GLN A 1 92 ? -9.25 7.062 0.183 1 92.94 92 GLN A O 1
ATOM 733 N N . ILE A 1 93 ? -11.133 7.246 -1.057 1 91.94 93 ILE A N 1
ATOM 734 C CA . ILE A 1 93 ? -11.781 6.246 -0.213 1 91.94 93 ILE A CA 1
ATOM 735 C C . ILE A 1 93 ? -11.359 4.848 -0.66 1 91.94 93 ILE A C 1
ATOM 737 O O . ILE A 1 93 ? -11.523 4.484 -1.826 1 91.94 93 ILE A O 1
ATOM 741 N N . VAL A 1 94 ? -10.766 4.164 0.232 1 90.06 94 VAL A N 1
ATOM 742 C CA . VAL A 1 94 ? -10.32 2.801 -0.041 1 90.06 94 VAL A CA 1
ATOM 743 C C . VAL A 1 94 ? -11.195 1.808 0.713 1 90.06 94 VAL A C 1
ATOM 745 O O . VAL A 1 94 ? -11.414 1.951 1.919 1 90.06 94 VAL A O 1
ATOM 748 N N . ALA A 1 95 ? -11.781 0.857 -0.003 1 90.06 95 ALA A N 1
ATOM 749 C CA . ALA A 1 95 ? -12.562 -0.243 0.553 1 90.06 95 ALA A CA 1
ATOM 750 C C . ALA A 1 95 ? -12.391 -1.512 -0.277 1 90.06 95 ALA A C 1
ATOM 752 O O . ALA A 1 95 ? -12.539 -1.483 -1.502 1 90.06 95 ALA A O 1
ATOM 753 N N . GLY A 1 96 ? -12.047 -2.611 0.428 1 92.88 96 GLY A N 1
ATOM 754 C CA . GLY A 1 96 ? -11.875 -3.885 -0.253 1 92.88 96 GLY A CA 1
ATOM 755 C C . GLY A 1 96 ? -11.203 -4.938 0.6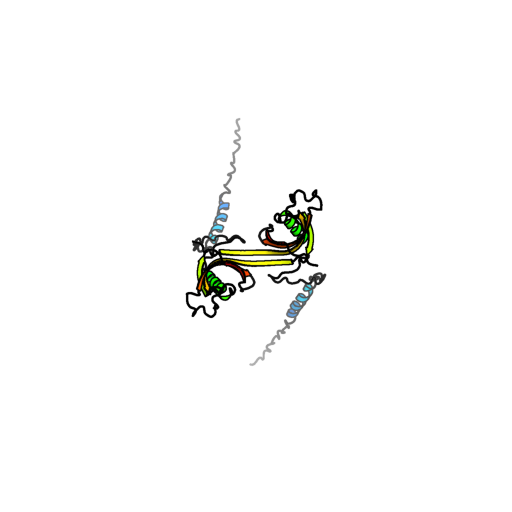09 1 92.88 96 GLY A C 1
ATOM 756 O O . GLY A 1 96 ? -11.289 -4.887 1.838 1 92.88 96 GLY A O 1
ATOM 757 N N . THR A 1 97 ? -10.742 -5.945 -0.025 1 94.38 97 THR A N 1
ATOM 758 C CA . THR A 1 97 ? -10.039 -7.027 0.658 1 94.38 97 THR A CA 1
ATOM 759 C C . THR A 1 97 ? -8.609 -7.148 0.147 1 94.38 97 THR A C 1
ATOM 761 O O . THR A 1 97 ? -8.367 -7.133 -1.062 1 94.38 97 THR A O 1
ATOM 764 N N . MET A 1 98 ? -7.746 -7.184 1.099 1 95.69 98 MET A N 1
ATOM 765 C CA . MET A 1 98 ? -6.355 -7.508 0.808 1 95.69 98 MET A CA 1
ATOM 766 C C . MET A 1 98 ? -6.074 -8.984 1.058 1 95.69 98 MET A C 1
ATOM 768 O O . MET A 1 98 ? -6.512 -9.539 2.066 1 95.69 98 MET A O 1
ATOM 772 N N . TYR A 1 99 ? -5.34 -9.562 0.121 1 97.69 99 TYR A N 1
ATOM 773 C CA . TYR A 1 99 ? -4.887 -10.938 0.242 1 97.69 99 TYR A CA 1
ATOM 774 C C . TYR A 1 99 ? -3.365 -11.008 0.306 1 97.69 99 TYR A C 1
ATOM 776 O O . TYR A 1 99 ? -2.674 -10.336 -0.46 1 97.69 99 TYR A O 1
ATOM 784 N N . TYR A 1 100 ? -2.912 -11.797 1.214 1 98 100 TYR A N 1
ATOM 785 C CA . TYR A 1 100 ? -1.49 -12.016 1.452 1 98 100 TYR A CA 1
ATOM 786 C C . TYR A 1 100 ? -1.138 -13.492 1.352 1 98 100 TYR A C 1
ATOM 788 O O . TYR A 1 100 ? -1.814 -14.344 1.939 1 98 100 TYR A O 1
ATOM 796 N N . MET A 1 101 ? -0.006 -13.758 0.64 1 97.88 101 MET A N 1
ATOM 797 C CA . MET A 1 101 ? 0.456 -15.141 0.629 1 97.88 101 MET A CA 1
ATOM 798 C C . MET A 1 101 ? 1.878 -15.234 0.086 1 97.88 101 MET A C 1
ATOM 800 O O . MET A 1 101 ? 2.336 -14.344 -0.628 1 97.88 101 MET A O 1
ATOM 804 N N . THR A 1 102 ? 2.525 -16.234 0.479 1 98.12 102 THR A N 1
ATOM 805 C CA . THR A 1 102 ? 3.727 -16.703 -0.198 1 98.12 102 THR A CA 1
ATOM 806 C C . THR A 1 102 ? 3.412 -17.922 -1.071 1 98.12 102 THR A C 1
ATOM 808 O O . THR A 1 102 ? 2.715 -18.828 -0.638 1 98.12 102 THR A O 1
ATOM 811 N N . ILE A 1 103 ? 3.908 -17.812 -2.291 1 98 103 ILE A N 1
ATOM 812 C CA . ILE A 1 103 ? 3.65 -18.938 -3.199 1 98 103 ILE A CA 1
ATOM 813 C C . ILE A 1 103 ? 4.977 -19.516 -3.686 1 98 103 ILE A C 1
ATOM 815 O O . ILE A 1 103 ? 5.938 -18.781 -3.922 1 98 103 ILE A O 1
ATOM 819 N N . GLN A 1 104 ? 5.047 -20.781 -3.742 1 98.19 104 GLN A N 1
ATOM 820 C CA . GLN A 1 104 ? 6.109 -21.5 -4.453 1 98.19 104 GLN A CA 1
ATOM 821 C C . GLN A 1 104 ? 5.711 -21.766 -5.898 1 98.19 104 GLN A C 1
ATOM 823 O O . GLN A 1 104 ? 4.672 -22.375 -6.156 1 98.19 104 GLN A O 1
ATOM 828 N N . VAL A 1 105 ? 6.605 -21.344 -6.809 1 97.94 105 VAL A N 1
ATOM 829 C CA . VAL A 1 105 ? 6.184 -21.406 -8.203 1 97.94 105 VAL A CA 1
ATOM 830 C C . VAL A 1 105 ? 7.289 -22.031 -9.055 1 97.94 105 VAL A C 1
ATOM 832 O O . VAL A 1 105 ? 8.469 -21.953 -8.703 1 97.94 105 VAL A O 1
ATOM 835 N N . SER A 1 106 ? 6.883 -22.656 -10.078 1 97.5 106 SER A N 1
ATOM 836 C CA . SER A 1 106 ? 7.77 -22.969 -11.195 1 97.5 106 SER A CA 1
ATOM 837 C C . SER A 1 106 ? 7.742 -21.875 -12.242 1 97.5 106 SER A C 1
ATOM 839 O O . SER A 1 106 ? 6.672 -21.422 -12.648 1 97.5 106 SER A O 1
ATOM 841 N N . ARG A 1 107 ? 8.891 -21.359 -12.617 1 97.44 107 ARG A N 1
ATOM 842 C CA . ARG A 1 107 ? 8.938 -20.281 -13.609 1 97.44 107 ARG A CA 1
ATOM 843 C C . ARG A 1 107 ? 10.047 -20.531 -14.625 1 97.44 107 ARG A C 1
ATOM 845 O O . ARG A 1 107 ? 10.93 -21.359 -14.406 1 97.44 107 ARG A O 1
ATOM 852 N N . ILE A 1 108 ? 9.922 -19.812 -15.797 1 97.06 108 ILE A N 1
ATOM 853 C CA . ILE A 1 108 ? 10.984 -19.797 -16.797 1 97.06 108 ILE A CA 1
ATOM 854 C C . ILE A 1 108 ? 12.211 -19.078 -16.234 1 97.06 108 ILE A C 1
ATOM 856 O O . ILE A 1 108 ? 12.102 -17.984 -15.688 1 97.06 108 ILE A O 1
ATOM 860 N N . LYS A 1 109 ? 13.422 -19.734 -16.297 1 96.69 109 LYS A N 1
ATOM 861 C CA . LYS A 1 109 ? 14.656 -19.094 -15.828 1 96.69 109 LYS A CA 1
ATOM 862 C C . LYS A 1 109 ? 14.906 -17.781 -16.578 1 96.69 109 LYS A C 1
ATOM 864 O O . LYS A 1 109 ? 14.844 -17.75 -17.812 1 96.69 109 LYS A O 1
ATOM 869 N N . PRO A 1 110 ? 15.156 -16.781 -15.758 1 94.62 110 PRO A N 1
ATOM 870 C CA . PRO A 1 110 ? 15.547 -15.547 -16.438 1 94.62 110 PRO A CA 1
ATOM 871 C C . PRO A 1 110 ? 16.781 -15.727 -17.328 1 94.62 110 PRO A C 1
ATOM 873 O O . PRO A 1 110 ? 17.719 -16.438 -16.953 1 94.62 110 PRO A O 1
ATOM 876 N N . GLY A 1 111 ? 16.75 -15.219 -18.516 1 94.88 111 GLY A N 1
ATOM 877 C CA . GLY A 1 111 ? 17.891 -15.273 -19.422 1 94.88 111 GLY A CA 1
ATOM 878 C C . GLY A 1 111 ? 17.906 -16.516 -20.281 1 94.88 111 GLY A C 1
ATOM 879 O O . GLY A 1 111 ? 18.797 -16.688 -21.125 1 94.88 111 GLY A O 1
ATOM 880 N N . SER A 1 112 ? 17 -17.469 -20.125 1 95.94 112 SER A N 1
ATOM 881 C CA . SER A 1 112 ? 17 -18.734 -20.844 1 95.94 112 SER A CA 1
ATOM 882 C C . SER A 1 112 ? 16.547 -18.531 -22.297 1 95.94 112 SER A C 1
ATOM 884 O O . SER A 1 112 ? 16.75 -19.422 -23.141 1 95.94 112 SER A O 1
ATOM 886 N N . GLY A 1 113 ? 15.93 -17.375 -22.609 1 95.25 113 GLY A N 1
ATOM 887 C CA . GLY A 1 113 ? 15.43 -17.094 -23.953 1 95.25 113 GLY A CA 1
ATOM 888 C C . GLY A 1 113 ? 14.008 -17.578 -24.172 1 95.25 113 GLY A C 1
ATOM 889 O O . GLY A 1 113 ? 13.43 -17.359 -25.234 1 95.25 113 GLY A O 1
ATOM 890 N N . TYR A 1 114 ? 13.469 -18.281 -23.281 1 95.69 114 TYR A N 1
ATOM 891 C CA . TYR A 1 114 ? 12.094 -18.766 -23.359 1 95.69 114 TYR A CA 1
ATOM 892 C C . TYR A 1 114 ? 11.141 -17.844 -22.625 1 95.69 114 TYR A C 1
ATOM 894 O O . TYR A 1 114 ? 11.57 -16.922 -21.922 1 95.69 114 TYR A O 1
ATOM 902 N N . THR A 1 115 ? 9.82 -17.984 -22.969 1 94.44 115 THR A N 1
ATOM 903 C CA . THR A 1 115 ? 8.742 -17.25 -22.312 1 94.44 115 THR A CA 1
ATOM 904 C C . THR A 1 115 ? 7.668 -18.203 -21.812 1 94.44 115 THR A C 1
ATOM 906 O O . THR A 1 115 ? 7.758 -19.406 -22.016 1 94.44 115 THR A O 1
ATOM 909 N N . THR A 1 116 ? 6.688 -17.641 -21.141 1 95.12 116 THR A N 1
ATOM 910 C CA . THR A 1 116 ? 5.625 -18.453 -20.562 1 95.12 116 THR A CA 1
ATOM 911 C C . THR A 1 116 ? 4.84 -19.172 -21.656 1 95.12 116 THR A C 1
ATOM 913 O O . THR A 1 116 ? 4.137 -20.156 -21.375 1 95.12 116 THR A O 1
ATOM 916 N N . ALA A 1 117 ? 4.992 -18.719 -22.875 1 94.44 117 ALA A N 1
ATOM 917 C CA . ALA A 1 117 ? 4.328 -19.391 -23.984 1 94.44 117 ALA A CA 1
ATOM 918 C C . ALA A 1 117 ? 4.844 -20.812 -24.141 1 94.44 117 ALA A C 1
ATOM 920 O O . ALA A 1 117 ? 4.168 -21.656 -24.734 1 94.44 117 ALA A O 1
ATOM 921 N N . GLN A 1 118 ? 5.969 -21.125 -23.578 1 96.56 118 GLN A N 1
ATOM 922 C CA . GLN A 1 118 ? 6.598 -22.438 -23.781 1 96.56 118 GLN A CA 1
ATOM 923 C C . GLN A 1 118 ? 6.543 -23.266 -22.5 1 96.56 118 GLN A C 1
ATOM 925 O O . GLN A 1 118 ? 7.246 -24.266 -22.375 1 96.56 118 GLN A O 1
ATOM 930 N N . CYS A 1 119 ? 5.75 -22.844 -21.484 1 95.94 119 CYS A N 1
ATOM 931 C CA . CYS A 1 119 ? 5.699 -23.531 -20.203 1 95.94 119 CYS A CA 1
ATOM 932 C C . CYS A 1 119 ? 5.406 -25.016 -20.391 1 95.94 119 CYS A C 1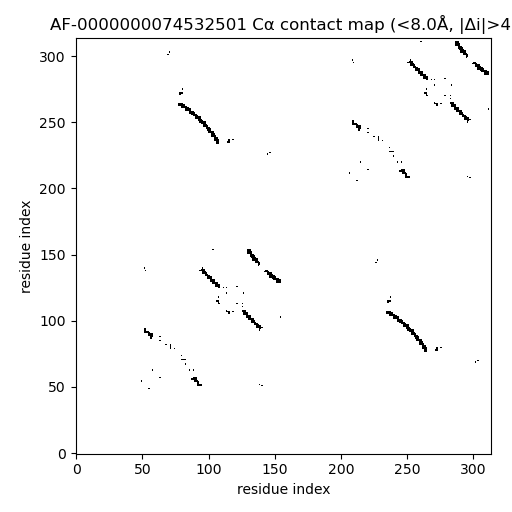
ATOM 934 O O . CYS A 1 119 ? 5.973 -25.859 -19.688 1 95.94 119 CYS A O 1
ATOM 936 N N . GLY A 1 120 ? 4.734 -25.422 -21.312 1 95.12 120 GLY A N 1
ATOM 937 C CA . GLY A 1 120 ? 4.344 -26.812 -21.5 1 95.12 120 GLY A CA 1
ATOM 938 C C . GLY A 1 120 ? 5.328 -27.594 -22.344 1 95.12 120 GLY A C 1
ATOM 939 O O . GLY A 1 120 ? 5.289 -28.828 -22.359 1 95.12 120 GLY A O 1
ATOM 940 N N . THR A 1 121 ? 6.254 -26.938 -23 1 96.69 121 THR A N 1
ATOM 941 C CA . THR A 1 121 ? 7.082 -27.641 -23.969 1 96.69 121 THR A CA 1
ATOM 942 C C . THR A 1 121 ? 8.562 -27.422 -23.672 1 96.69 121 THR A C 1
ATOM 944 O O . THR A 1 121 ? 9.414 -28.172 -24.172 1 96.69 121 THR A O 1
ATOM 947 N N . VAL A 1 122 ? 8.867 -26.469 -22.859 1 96.75 122 VAL A N 1
ATOM 948 C CA . VAL A 1 122 ? 10.266 -26.109 -22.641 1 96.75 122 VAL A CA 1
ATOM 949 C C . VAL A 1 122 ? 10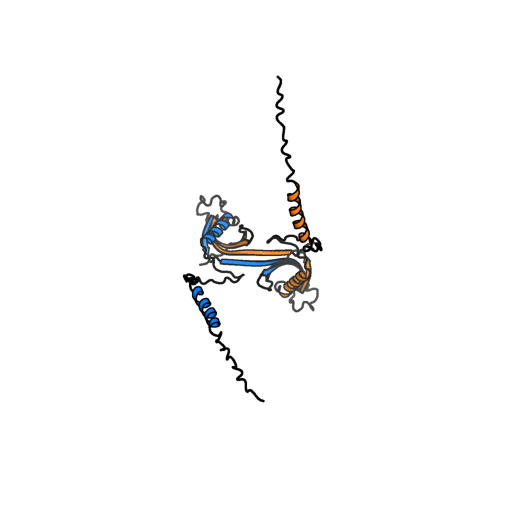.969 -27.203 -21.859 1 96.75 122 VAL A C 1
ATOM 951 O O . VAL A 1 122 ? 10.352 -27.875 -21.016 1 96.75 122 VAL A O 1
ATOM 954 N N . ASN A 1 123 ? 12.281 -27.469 -22.172 1 96.94 123 ASN A N 1
ATOM 955 C CA . ASN A 1 123 ? 13.117 -28.359 -21.375 1 96.94 123 ASN A CA 1
ATOM 956 C C . ASN A 1 123 ? 13.109 -27.969 -19.906 1 96.94 123 ASN A C 1
ATOM 958 O O . ASN A 1 123 ? 13.32 -26.797 -19.562 1 96.94 123 ASN A O 1
ATOM 962 N N . PRO A 1 124 ? 12.906 -28.938 -19 1 96.44 124 PRO A N 1
ATOM 963 C CA . PRO A 1 124 ? 12.836 -28.672 -17.562 1 96.44 124 PRO A CA 1
ATOM 964 C C . PRO A 1 124 ? 14.094 -27.984 -17.031 1 96.44 124 PRO A C 1
ATOM 966 O O . PRO A 1 124 ? 14.031 -27.281 -16 1 96.44 124 PRO A O 1
ATOM 969 N N . ALA A 1 125 ? 15.18 -28.109 -17.703 1 96.94 125 ALA A N 1
ATOM 970 C CA . ALA A 1 125 ? 16.422 -27.469 -17.281 1 96.94 125 ALA A CA 1
ATOM 971 C C . ALA A 1 125 ? 16.312 -25.953 -17.328 1 96.94 125 ALA A C 1
ATOM 973 O O . ALA A 1 125 ? 17.109 -25.25 -16.703 1 96.94 125 ALA A O 1
ATOM 974 N N . ASN A 1 126 ? 15.336 -25.453 -18.062 1 97.62 126 ASN A N 1
ATOM 975 C CA . ASN A 1 126 ? 15.156 -24.016 -18.219 1 97.62 126 ASN A CA 1
ATOM 976 C C . ASN A 1 126 ? 14.062 -23.484 -17.297 1 97.62 126 ASN A C 1
ATOM 978 O O . ASN A 1 126 ? 13.641 -22.344 -17.422 1 97.62 126 ASN A O 1
ATOM 982 N N . LEU A 1 127 ? 13.594 -24.359 -16.406 1 97.81 127 LEU A N 1
ATOM 983 C CA . LEU A 1 127 ? 12.664 -23.969 -15.352 1 97.81 127 LEU A CA 1
ATOM 984 C C . LEU A 1 127 ? 13.359 -23.922 -14 1 97.81 127 LEU A C 1
ATOM 986 O O . LEU A 1 127 ? 14.391 -24.578 -13.797 1 97.81 127 LEU A O 1
ATOM 990 N N . GLU A 1 128 ? 12.867 -23.141 -13.133 1 97.62 128 GLU A N 1
ATOM 991 C CA . GLU A 1 128 ? 13.32 -23.125 -11.742 1 97.62 128 GLU A CA 1
ATOM 992 C C . GLU A 1 128 ? 12.156 -22.922 -10.781 1 97.62 128 GLU A C 1
ATOM 994 O O . GLU A 1 128 ? 11.094 -22.438 -11.18 1 97.62 128 GLU A O 1
ATOM 999 N N . VAL A 1 129 ? 12.375 -23.375 -9.547 1 97.62 129 VAL A N 1
ATOM 1000 C CA . VAL A 1 129 ? 11.383 -23.203 -8.484 1 97.62 129 VAL A CA 1
ATOM 1001 C C . VAL A 1 129 ? 11.828 -22.109 -7.52 1 97.62 129 VAL A C 1
ATOM 1003 O O . VAL A 1 129 ? 12.945 -22.156 -7 1 97.62 129 VAL A O 1
ATOM 1006 N N . VAL A 1 130 ? 10.977 -21.094 -7.336 1 97.56 130 VAL A N 1
ATOM 1007 C CA . VAL A 1 130 ? 11.273 -20 -6.422 1 97.56 130 VAL A CA 1
ATOM 1008 C C . VAL A 1 130 ? 10.039 -19.688 -5.582 1 97.56 130 VAL A C 1
ATOM 1010 O O . VAL A 1 130 ? 8.945 -20.172 -5.867 1 97.56 130 VAL A O 1
ATOM 1013 N N . CYS A 1 131 ? 10.234 -18.906 -4.523 1 97.94 131 CYS A N 1
ATOM 1014 C CA . CYS A 1 131 ? 9.117 -18.406 -3.727 1 97.94 131 CYS A CA 1
ATOM 1015 C C . CYS A 1 131 ? 8.914 -16.922 -3.941 1 97.94 131 CYS A C 1
ATOM 1017 O O . CYS A 1 131 ? 9.891 -16.156 -4.047 1 97.94 131 CYS A O 1
ATOM 1019 N N . GLU A 1 132 ? 7.625 -16.547 -4.004 1 96.69 132 GLU A N 1
ATOM 1020 C CA . GLU A 1 132 ? 7.242 -15.141 -4.145 1 96.69 132 GLU A CA 1
ATOM 1021 C C . GLU A 1 132 ? 6.223 -14.734 -3.086 1 96.69 132 GLU A C 1
ATOM 1023 O O . GLU A 1 132 ? 5.258 -15.461 -2.834 1 96.69 132 GLU A O 1
ATOM 1028 N N . GLU A 1 133 ? 6.512 -13.633 -2.422 1 97.19 133 GLU A N 1
ATOM 1029 C CA . GLU A 1 133 ? 5.477 -12.977 -1.629 1 97.19 133 GLU A CA 1
ATOM 1030 C C . GLU A 1 133 ? 4.59 -12.094 -2.5 1 97.19 133 GLU A C 1
ATOM 1032 O O . GLU A 1 133 ? 5.094 -11.258 -3.254 1 97.19 133 GLU A O 1
ATOM 1037 N N . VAL A 1 134 ? 3.289 -12.289 -2.393 1 97.12 134 VAL A N 1
ATOM 1038 C CA . VAL A 1 134 ? 2.365 -11.555 -3.248 1 97.12 134 VAL A CA 1
ATOM 1039 C C . VAL A 1 134 ? 1.285 -10.898 -2.395 1 97.12 134 VAL A C 1
ATOM 1041 O O . VAL A 1 134 ? 0.767 -11.508 -1.457 1 97.12 134 VAL A O 1
ATOM 1044 N N . LYS A 1 135 ? 0.964 -9.648 -2.68 1 96.44 135 LYS A N 1
ATOM 1045 C CA . LYS A 1 135 ? -0.173 -8.914 -2.135 1 96.44 135 LYS A CA 1
ATOM 1046 C C . LYS A 1 135 ? -1.164 -8.547 -3.234 1 96.44 135 LYS A C 1
ATOM 1048 O O . LYS A 1 135 ? -0.782 -7.957 -4.25 1 96.44 135 LYS A O 1
ATOM 1053 N N . ILE A 1 136 ? -2.436 -8.938 -3.016 1 96.75 136 ILE A N 1
ATOM 1054 C CA . ILE A 1 136 ? -3.488 -8.68 -3.992 1 96.75 136 ILE A CA 1
ATOM 1055 C C . ILE A 1 136 ? -4.613 -7.879 -3.338 1 96.75 136 ILE A C 1
ATOM 1057 O O . ILE A 1 136 ? -5.02 -8.172 -2.211 1 96.75 136 ILE A O 1
ATOM 1061 N N . PHE A 1 137 ? -5.047 -6.863 -4 1 94.44 137 PHE A N 1
ATOM 1062 C CA . PHE A 1 137 ? -6.188 -6.078 -3.539 1 94.44 137 PHE A CA 1
ATOM 1063 C C . PHE A 1 137 ? -7.402 -6.312 -4.426 1 94.44 137 PHE A C 1
ATOM 1065 O O . PHE A 1 137 ? -7.285 -6.344 -5.652 1 94.44 137 PHE A O 1
ATOM 1072 N N . LYS A 1 138 ? -8.523 -6.562 -3.834 1 95.56 138 LYS A N 1
ATOM 1073 C CA . LYS A 1 138 ? -9.812 -6.57 -4.508 1 95.56 138 LYS A CA 1
ATOM 1074 C C . LYS A 1 138 ? -10.719 -5.469 -3.969 1 95.56 138 LYS A C 1
ATOM 1076 O O . LYS A 1 138 ? -11.281 -5.594 -2.877 1 95.56 138 LYS A O 1
ATOM 1081 N N . PRO A 1 139 ? -10.891 -4.41 -4.797 1 91.62 139 PRO A N 1
ATOM 1082 C CA . PRO A 1 139 ? -11.789 -3.355 -4.336 1 91.62 139 PRO A CA 1
ATOM 1083 C C . PRO A 1 139 ? -13.219 -3.857 -4.109 1 91.62 139 PRO A C 1
ATOM 1085 O O . PRO A 1 139 ? -13.664 -4.777 -4.797 1 91.62 139 PRO A O 1
ATOM 1088 N N . LEU A 1 140 ? -13.945 -3.238 -3.182 1 88.5 140 LEU A N 1
ATOM 1089 C CA . LEU A 1 140 ? -15.312 -3.623 -2.852 1 88.5 140 LEU A CA 1
ATOM 1090 C C . LEU A 1 140 ? -16.219 -3.457 -4.059 1 88.5 140 LEU A C 1
ATOM 1092 O O . LEU A 1 140 ? -17.125 -4.273 -4.277 1 88.5 140 LEU A O 1
ATOM 1096 N N . ASN A 1 141 ? -16.016 -2.434 -4.871 1 82.5 141 ASN A N 1
ATOM 1097 C CA . ASN A 1 141 ? -16.922 -2.107 -5.961 1 82.5 141 ASN A CA 1
ATOM 1098 C C . ASN A 1 141 ? -16.438 -2.676 -7.289 1 82.5 141 ASN A C 1
ATOM 1100 O O . ASN A 1 141 ? -16.875 -2.24 -8.352 1 82.5 141 ASN A O 1
ATOM 1104 N N . SER A 1 142 ? -15.461 -3.475 -7.281 1 82.12 142 SER A N 1
ATOM 1105 C CA . SER A 1 142 ? -14.93 -4.082 -8.5 1 82.12 142 SER A CA 1
ATOM 1106 C C . SER A 1 142 ? -14.633 -5.562 -8.289 1 82.12 142 SER A C 1
ATOM 1108 O O . SER A 1 142 ? -14.336 -5.992 -7.176 1 82.12 142 SER A O 1
ATOM 1110 N N . A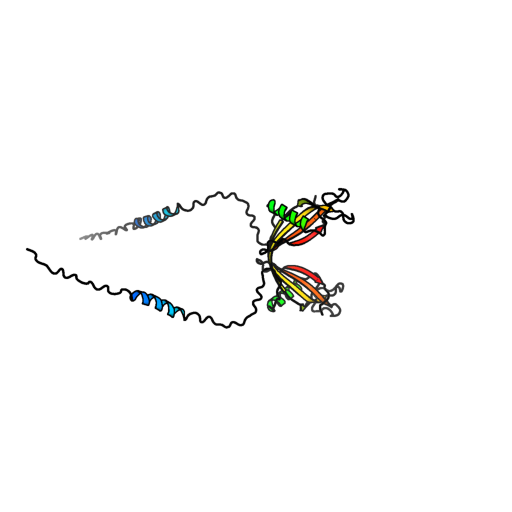SN A 1 143 ? -14.828 -6.363 -9.359 1 84.12 143 ASN A N 1
ATOM 1111 C CA . ASN A 1 143 ? -14.477 -7.781 -9.32 1 84.12 143 ASN A CA 1
ATOM 1112 C C . ASN A 1 143 ? -13.062 -8.023 -9.852 1 84.12 143 ASN A C 1
ATOM 1114 O O . ASN A 1 143 ? -12.656 -9.172 -10.039 1 84.12 143 ASN A O 1
ATOM 1118 N N . THR A 1 144 ? -12.398 -6.973 -9.992 1 90.69 144 THR A N 1
ATOM 1119 C CA . THR A 1 144 ? -11.062 -7.109 -10.57 1 90.69 144 THR A CA 1
ATOM 1120 C C . THR A 1 144 ? -10 -7.125 -9.477 1 90.69 144 THR A C 1
ATOM 1122 O O . THR A 1 144 ? -9.984 -6.254 -8.609 1 90.69 144 THR A O 1
ATOM 1125 N N . TYR A 1 145 ? -9.148 -8.18 -9.5 1 94.31 145 TYR A N 1
ATOM 1126 C CA . TYR A 1 145 ? -7.984 -8.258 -8.617 1 94.31 145 TYR A CA 1
ATOM 1127 C C . TYR A 1 145 ? -6.859 -7.359 -9.109 1 94.31 145 TYR A C 1
ATOM 1129 O O . TYR A 1 145 ? -6.711 -7.145 -10.32 1 94.31 145 TYR A O 1
ATOM 1137 N N . GLN A 1 146 ? -6.137 -6.793 -8.211 1 93.31 146 GLN A N 1
ATOM 1138 C CA . GLN A 1 146 ? -4.961 -5.984 -8.508 1 93.31 146 GLN A CA 1
ATOM 1139 C C . GLN A 1 146 ? -3.752 -6.453 -7.707 1 93.31 146 GLN A C 1
ATOM 1141 O O . GLN A 1 146 ? -3.789 -6.48 -6.477 1 93.31 146 GLN A O 1
ATOM 1146 N N . ILE A 1 147 ? -2.68 -6.809 -8.445 1 94.81 147 ILE A N 1
ATOM 1147 C CA . ILE A 1 147 ? -1.443 -7.117 -7.734 1 94.81 147 ILE A CA 1
ATOM 1148 C C . ILE A 1 147 ? -0.818 -5.828 -7.207 1 94.81 147 ILE A C 1
ATOM 1150 O O . ILE A 1 147 ? -0.506 -4.922 -7.984 1 94.81 147 ILE A O 1
ATOM 1154 N N . LYS A 1 148 ? -0.668 -5.746 -5.891 1 91.81 148 LYS A N 1
ATOM 1155 C CA . LYS A 1 148 ? -0.117 -4.547 -5.27 1 91.81 148 LYS A CA 1
ATOM 1156 C C . LYS A 1 148 ? 1.382 -4.691 -5.023 1 91.81 148 LYS A C 1
ATOM 1158 O O . LYS A 1 148 ? 2.115 -3.701 -5.008 1 91.81 148 LYS A O 1
ATOM 1163 N N . ASN A 1 149 ? 1.758 -5.898 -4.746 1 91.38 149 ASN A N 1
ATOM 1164 C CA . ASN A 1 149 ? 3.164 -6.207 -4.504 1 91.38 149 ASN A CA 1
ATOM 1165 C C . ASN A 1 149 ? 3.49 -7.652 -4.867 1 91.38 149 ASN A C 1
ATOM 1167 O O . ASN A 1 149 ? 2.695 -8.555 -4.609 1 91.38 149 ASN A O 1
ATOM 1171 N N . GLU A 1 150 ? 4.617 -7.855 -5.469 1 93.69 150 GLU A N 1
ATOM 1172 C CA . GLU A 1 150 ? 5.195 -9.172 -5.715 1 93.69 150 GLU A CA 1
ATOM 1173 C C . GLU A 1 150 ? 6.715 -9.133 -5.594 1 93.69 150 GLU A C 1
ATOM 1175 O O . GLU A 1 150 ? 7.383 -8.352 -6.277 1 93.69 150 GLU A O 1
ATOM 1180 N N . THR A 1 151 ? 7.246 -9.953 -4.781 1 94.38 151 THR A N 1
ATOM 1181 C CA . THR A 1 151 ? 8.68 -9.961 -4.527 1 94.38 151 THR A CA 1
ATOM 1182 C C . THR A 1 151 ? 9.188 -11.391 -4.348 1 94.38 151 THR A C 1
ATOM 1184 O O . THR A 1 151 ? 8.602 -12.172 -3.602 1 94.38 151 THR A O 1
ATOM 1187 N N . ILE A 1 152 ? 10.297 -11.711 -5.09 1 95.88 152 ILE A N 1
ATOM 1188 C CA . ILE A 1 152 ? 10.938 -13.008 -4.883 1 95.88 152 ILE A CA 1
ATOM 1189 C C . ILE A 1 152 ? 11.555 -13.055 -3.488 1 95.88 152 ILE A C 1
ATOM 1191 O O . ILE A 1 152 ? 12.234 -12.117 -3.068 1 95.88 152 ILE A O 1
ATOM 1195 N N . VAL A 1 153 ? 11.234 -14.062 -2.799 1 96.5 153 VAL A N 1
ATOM 1196 C CA . VAL A 1 153 ? 11.75 -14.211 -1.441 1 96.5 153 VAL A CA 1
ATOM 1197 C C . VAL A 1 153 ? 12.352 -15.602 -1.271 1 96.5 153 VAL A C 1
ATOM 1199 O O . VAL A 1 153 ? 12.266 -16.438 -2.17 1 96.5 153 VAL A O 1
ATOM 1202 N N . THR A 1 1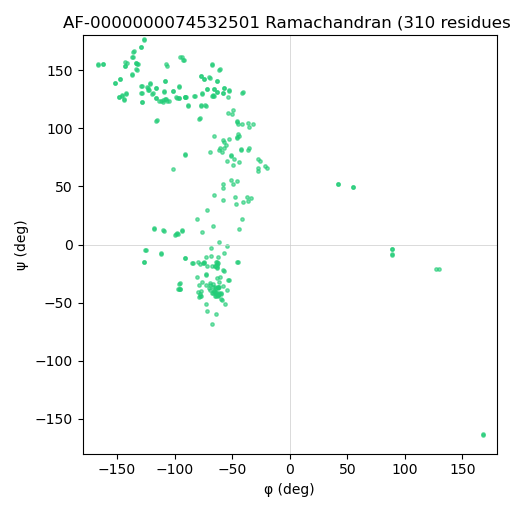54 ? 13.055 -15.789 -0.139 1 96.25 154 THR A N 1
ATOM 1203 C CA . THR A 1 154 ? 13.523 -17.125 0.218 1 96.25 154 THR A CA 1
ATOM 1204 C C . THR A 1 154 ? 12.367 -18 0.658 1 96.25 154 THR A C 1
ATOM 1206 O O . THR A 1 154 ? 11.508 -17.578 1.427 1 96.25 154 THR A O 1
ATOM 1209 N N . CYS A 1 155 ? 12.344 -19.25 0.12 1 94.94 155 CYS A N 1
ATOM 1210 C CA . CYS A 1 155 ? 11.258 -20.156 0.472 1 94.94 155 CYS A CA 1
ATOM 1211 C C . CYS A 1 155 ? 11.32 -20.531 1.945 1 94.94 155 CYS A C 1
ATOM 1213 O O . CYS A 1 155 ? 12.383 -20.891 2.453 1 94.94 155 CYS A O 1
ATOM 1215 N N . PRO A 1 156 ? 10.148 -20.469 2.627 1 92.06 156 PRO A N 1
ATOM 1216 C CA . PRO A 1 156 ? 10.133 -20.906 4.023 1 92.06 156 PRO A CA 1
ATOM 1217 C C . PRO A 1 156 ? 10.359 -22.422 4.164 1 92.06 156 PRO A C 1
ATOM 1219 O O . PRO A 1 156 ? 10.102 -23.172 3.223 1 92.06 156 PRO A O 1
ATOM 1222 N N . PRO A 1 157 ? 10.867 -22.906 5.297 1 82.75 157 PRO A N 1
ATOM 1223 C CA . PRO A 1 157 ? 11.133 -24.328 5.484 1 82.75 157 PRO A CA 1
ATOM 1224 C C . PRO A 1 157 ? 9.859 -25.172 5.453 1 82.75 157 PRO A C 1
ATOM 1226 O O . PRO A 1 157 ? 8.773 -24.672 5.75 1 82.75 157 PRO A O 1
ATOM 1229 N N . MET B 1 1 ? -72 0.273 93.062 1 25.81 1 MET B N 1
ATOM 1230 C CA . MET B 1 1 ? -72.5 -0.451 91.938 1 25.81 1 MET B CA 1
ATOM 1231 C C . MET B 1 1 ? -71.625 -0.19 90.688 1 25.81 1 MET B C 1
ATOM 1233 O O . MET B 1 1 ? -71.312 0.962 90.375 1 25.81 1 MET B O 1
ATOM 1237 N N . ASN B 1 2 ? -70.75 -1.279 90.25 1 26.75 2 ASN B N 1
ATOM 1238 C CA . ASN B 1 2 ? -69.625 -1.82 89.562 1 26.75 2 ASN B CA 1
ATOM 1239 C C . ASN B 1 2 ? -69.812 -1.804 88 1 26.75 2 ASN B C 1
ATOM 1241 O O . ASN B 1 2 ? -70 -2.848 87.438 1 26.75 2 ASN B O 1
ATOM 1245 N N . CYS B 1 3 ? -70.562 -0.85 87.5 1 28.02 3 CYS B N 1
ATOM 1246 C CA . CYS B 1 3 ? -71.125 -1.084 86.125 1 28.02 3 CYS B CA 1
ATOM 1247 C C . CYS B 1 3 ? -69.938 -1.114 85.125 1 28.02 3 CYS B C 1
ATOM 1249 O O . CYS B 1 3 ? -69.25 -0.134 85 1 28.02 3 CYS B O 1
ATOM 1251 N N . ASN B 1 4 ? -69.375 -2.346 84.812 1 24.14 4 ASN B N 1
ATOM 1252 C CA . ASN B 1 4 ? -68.375 -3.014 84 1 24.14 4 ASN B CA 1
ATOM 1253 C C . ASN B 1 4 ? -68.562 -2.791 82.5 1 24.14 4 ASN B C 1
ATOM 1255 O O . ASN B 1 4 ? -69.375 -3.42 81.875 1 24.14 4 ASN B O 1
ATOM 1259 N N . ARG B 1 5 ? -68.75 -1.536 82.062 1 27.62 5 ARG B N 1
ATOM 1260 C CA . ARG B 1 5 ? -69.125 -1.277 80.688 1 27.62 5 ARG B CA 1
ATOM 1261 C C . ARG B 1 5 ? -68.062 -1.84 79.688 1 27.62 5 ARG B C 1
ATOM 1263 O O . ARG B 1 5 ? -66.938 -1.38 79.688 1 27.62 5 ARG B O 1
ATOM 1270 N N . HIS B 1 6 ? -68.188 -3.178 79.5 1 25.89 6 HIS B N 1
ATOM 1271 C CA . HIS B 1 6 ? -67.312 -4.039 78.688 1 25.89 6 HIS B CA 1
ATOM 1272 C C . HIS B 1 6 ? -67.25 -3.549 77.25 1 25.89 6 HIS B C 1
ATOM 1274 O O . HIS B 1 6 ? -68.312 -3.396 76.625 1 25.89 6 HIS B O 1
ATOM 1280 N N . ARG B 1 7 ? -66.375 -2.529 76.938 1 28.86 7 ARG B N 1
ATOM 1281 C CA . ARG B 1 7 ? -66.125 -1.887 75.688 1 28.86 7 ARG B CA 1
ATOM 1282 C C . ARG B 1 7 ? -65.75 -2.92 74.625 1 28.86 7 ARG B C 1
ATOM 1284 O O . ARG B 1 7 ? -64.75 -3.689 74.812 1 28.86 7 ARG B O 1
ATOM 1291 N N . ARG B 1 8 ? -66.812 -3.484 74 1 23.7 8 ARG B N 1
ATOM 1292 C CA . ARG B 1 8 ? -66.75 -4.527 72.938 1 23.7 8 ARG B CA 1
ATOM 1293 C C . ARG B 1 8 ? -65.812 -4.18 71.812 1 23.7 8 ARG B C 1
ATOM 1295 O O . ARG B 1 8 ? -65.75 -3.039 71.375 1 23.7 8 ARG B O 1
ATOM 1302 N N . TYR B 1 9 ? -64.688 -4.93 71.688 1 25.22 9 TYR B N 1
ATOM 1303 C CA . TYR B 1 9 ? -63.406 -5.07 70.938 1 25.22 9 TYR B CA 1
ATOM 1304 C C . TYR B 1 9 ? -63.688 -5.398 69.5 1 25.22 9 TYR B C 1
ATOM 1306 O O . TYR B 1 9 ? -63.875 -6.562 69.125 1 25.22 9 TYR B O 1
ATOM 1314 N N . HIS B 1 10 ? -64.75 -4.676 68.875 1 25.48 10 HIS B N 1
ATOM 1315 C CA . HIS B 1 10 ? -65.062 -5.223 67.562 1 25.48 10 HIS B CA 1
ATOM 1316 C C . HIS B 1 10 ? -63.875 -5.23 66.625 1 25.48 10 HIS B C 1
ATOM 1318 O O . HIS B 1 10 ? -63.219 -4.195 66.438 1 25.48 10 HIS B O 1
ATOM 1324 N N . SER B 1 11 ? -63.062 -6.34 66.625 1 25.19 11 SER B N 1
ATOM 1325 C CA . SER B 1 11 ? -61.844 -6.688 65.938 1 25.19 11 SER B CA 1
ATOM 1326 C C . SER B 1 11 ? -62.062 -6.695 64.438 1 25.19 11 SER B C 1
ATOM 1328 O O . SER B 1 11 ? -62.969 -7.359 63.906 1 25.19 11 SER B O 1
ATOM 1330 N N . LYS B 1 12 ? -62.031 -5.504 63.812 1 27.38 12 LYS B N 1
ATOM 1331 C CA . LYS B 1 12 ? -62.125 -5.273 62.375 1 27.38 12 LYS B CA 1
ATOM 1332 C C . LYS B 1 12 ? -61.219 -6.238 61.594 1 27.38 12 LYS B C 1
ATOM 1334 O O . LYS B 1 12 ? -60 -6.312 61.875 1 27.38 12 LYS B O 1
ATOM 1339 N N . GLN B 1 13 ? -61.781 -7.391 61.188 1 22.83 13 GLN B N 1
ATOM 1340 C CA . GLN B 1 13 ? -61.25 -8.508 60.406 1 22.83 13 GLN B CA 1
ATOM 1341 C C . GLN B 1 13 ? -60.625 -8.016 59.094 1 22.83 13 GLN B C 1
ATOM 1343 O O . GLN B 1 13 ? -61.25 -7.309 58.312 1 22.83 13 GLN B O 1
ATOM 1348 N N . GLN B 1 14 ? -59.281 -7.715 59.125 1 28.05 14 GLN B N 1
ATOM 1349 C CA . GLN B 1 14 ? -58.281 -7.348 58.094 1 28.05 14 GLN B CA 1
ATOM 1350 C C . GLN B 1 14 ? -58.312 -8.336 56.938 1 28.05 14 GLN B C 1
ATOM 1352 O O . GLN B 1 14 ? -57.906 -9.492 57.094 1 28.05 14 GLN B O 1
ATOM 1357 N N . GLN B 1 15 ? -59.531 -8.539 56.281 1 29.8 15 GLN B N 1
ATOM 1358 C CA . GLN B 1 15 ? -59.594 -9.578 55.281 1 29.8 15 GLN B CA 1
ATOM 1359 C C . GLN B 1 15 ? -58.5 -9.406 54.25 1 29.8 15 GLN B C 1
ATOM 1361 O O . GLN B 1 15 ? -58.156 -8.281 53.875 1 29.8 15 GLN B O 1
ATOM 1366 N N . PRO B 1 16 ? -57.625 -10.523 53.969 1 36.69 16 PRO B N 1
ATOM 1367 C CA . PRO B 1 16 ? -56.375 -10.633 53.219 1 36.69 16 PRO B CA 1
ATOM 1368 C C . PRO B 1 16 ? -56.594 -10.438 51.719 1 36.69 16 PRO B C 1
ATOM 1370 O O . PRO B 1 16 ? -57.406 -11.133 51.125 1 36.69 16 PRO B O 1
ATOM 1373 N N . LEU B 1 17 ? -56.719 -9.156 51.281 1 40.09 17 LEU B N 1
ATOM 1374 C CA . LEU B 1 17 ? -56.75 -8.68 49.906 1 40.09 17 LEU B CA 1
ATOM 1375 C C . LEU B 1 17 ? -55.719 -9.398 49.031 1 40.09 17 LEU B C 1
ATOM 1377 O O . LEU B 1 17 ? -54.875 -8.766 48.406 1 40.09 17 LEU B O 1
ATOM 1381 N N . LEU B 1 18 ? -55.344 -10.602 49.562 1 36.62 18 LEU B N 1
ATOM 1382 C CA . LEU B 1 18 ? -54.188 -11.211 48.969 1 36.62 18 LEU B CA 1
ATOM 1383 C C . LEU B 1 18 ? -54.469 -11.703 47.562 1 36.62 18 LEU B C 1
ATOM 1385 O O . LEU B 1 18 ? -53.594 -11.719 46.688 1 36.62 18 LEU B O 1
ATOM 1389 N N . LEU B 1 19 ? -55.688 -12.227 47.406 1 36.41 19 LEU B N 1
ATOM 1390 C CA . LEU B 1 19 ? -55.75 -13.336 46.469 1 36.41 19 LEU B CA 1
ATOM 1391 C C . LEU B 1 19 ? -55.719 -12.82 45.031 1 36.41 19 LEU B C 1
ATOM 1393 O O . LEU B 1 19 ? -55.188 -13.477 44.125 1 36.41 19 LEU B O 1
ATOM 1397 N N . THR B 1 20 ? -56.5 -11.805 44.875 1 36.25 20 THR B N 1
ATOM 1398 C CA . THR B 1 20 ? -56.906 -11.617 43.469 1 36.25 20 THR B CA 1
ATOM 1399 C C . THR B 1 20 ? -55.719 -11.203 42.625 1 36.25 20 THR B C 1
ATOM 1401 O O . THR B 1 20 ? -55.844 -11.062 41.406 1 36.25 20 THR B O 1
ATOM 1404 N N . THR B 1 21 ? -54.719 -10.734 43.344 1 37.81 21 THR B N 1
ATOM 1405 C CA . THR B 1 21 ? -53.688 -10.117 42.5 1 37.81 21 THR B CA 1
ATOM 1406 C C . THR B 1 21 ? -52.906 -11.18 41.75 1 37.81 21 THR B C 1
ATOM 1408 O O . THR B 1 21 ? -52.031 -10.852 40.906 1 37.81 21 THR B O 1
ATOM 1411 N N . ILE B 1 22 ? -53.094 -12.484 42.125 1 35.62 22 ILE B N 1
ATOM 1412 C CA . ILE B 1 22 ? -52.156 -13.484 41.656 1 35.62 22 ILE B CA 1
ATOM 1413 C C . ILE B 1 22 ? -52.5 -13.844 40.188 1 35.62 22 ILE B C 1
ATOM 1415 O O . ILE B 1 22 ? -51.594 -14.125 39.406 1 35.62 22 ILE B O 1
ATOM 1419 N N . ILE B 1 23 ? -53.781 -13.836 39.875 1 36.5 23 ILE B N 1
ATOM 1420 C CA . ILE B 1 23 ? -54.188 -14.547 38.656 1 36.5 23 ILE B CA 1
ATOM 1421 C C . ILE B 1 23 ? -53.656 -13.805 37.438 1 36.5 23 ILE B C 1
ATOM 1423 O O . ILE B 1 23 ? -53.344 -14.422 36.406 1 36.5 23 ILE B O 1
ATOM 1427 N N . ALA B 1 24 ? -53.719 -12.516 37.531 1 36.41 24 ALA B N 1
ATOM 1428 C CA . ALA B 1 24 ? -53.375 -11.828 36.281 1 36.41 24 ALA B CA 1
ATOM 1429 C C . ALA B 1 24 ? -51.938 -12.125 35.875 1 36.41 24 ALA B C 1
ATOM 1431 O O . ALA B 1 24 ? -51.531 -11.75 34.781 1 36.41 24 ALA B O 1
ATOM 1432 N N . ALA B 1 25 ? -51.25 -12.727 36.812 1 34.34 25 ALA B N 1
ATOM 1433 C CA . ALA B 1 25 ? -49.812 -12.914 36.5 1 34.34 25 ALA B CA 1
ATOM 1434 C C . ALA B 1 25 ? -49.594 -14.109 35.594 1 34.34 25 ALA B C 1
ATOM 1436 O O . ALA B 1 25 ? -48.594 -14.172 34.875 1 34.34 25 ALA B O 1
ATOM 1437 N N . VAL B 1 26 ? -50.5 -15.07 35.688 1 35.09 26 VAL B N 1
ATOM 1438 C CA . VAL B 1 26 ? -50.125 -16.328 35.062 1 35.09 26 VAL B CA 1
ATOM 1439 C C . VAL B 1 26 ? -50.344 -16.25 33.562 1 35.09 26 VAL B C 1
ATOM 1441 O O . VAL B 1 26 ? -49.719 -16.984 32.781 1 35.09 26 VAL B O 1
ATOM 1444 N N . LEU B 1 27 ? -51.406 -15.656 33.125 1 34.31 27 LEU B N 1
ATOM 1445 C CA . LEU B 1 27 ? -51.781 -15.82 31.734 1 34.31 27 LEU B CA 1
ATOM 1446 C C . LEU B 1 27 ? -50.688 -15.281 30.812 1 34.31 27 LEU B C 1
ATOM 1448 O O . LEU B 1 27 ? -50.688 -15.555 29.609 1 34.31 27 LEU B O 1
ATOM 1452 N N . ILE B 1 28 ? -50.094 -14.32 31.297 1 32.09 28 ILE B N 1
ATOM 1453 C CA . ILE B 1 28 ? -49.188 -13.711 30.344 1 32.09 28 ILE B CA 1
ATOM 1454 C C . ILE B 1 28 ? -48.031 -14.672 30.047 1 32.09 28 ILE B C 1
ATOM 1456 O O . ILE B 1 28 ? -47.156 -14.375 29.219 1 32.09 28 ILE B O 1
ATOM 1460 N N . ILE B 1 29 ? -48.031 -15.797 30.734 1 31.59 29 ILE B N 1
ATOM 1461 C CA . ILE B 1 29 ? -46.875 -16.656 30.547 1 31.59 29 ILE B CA 1
ATOM 1462 C C . ILE B 1 29 ? -47 -17.438 29.25 1 31.59 29 ILE B C 1
ATOM 1464 O O . ILE B 1 29 ? -46 -17.734 28.594 1 31.59 29 ILE B O 1
ATOM 1468 N N . PHE B 1 30 ? -48.125 -18.031 28.922 1 33.69 30 PHE B N 1
ATOM 1469 C CA . PHE B 1 30 ? -48.188 -19.125 27.969 1 33.69 30 PHE B CA 1
ATOM 1470 C C . PHE B 1 30 ? -47.75 -18.656 26.578 1 33.69 30 PHE B C 1
ATOM 1472 O O . PHE B 1 30 ? -47.344 -19.469 25.75 1 33.69 30 PHE B O 1
ATOM 1479 N N . ALA B 1 31 ? -48.438 -17.719 26.062 1 31.97 31 ALA B N 1
ATOM 1480 C CA . ALA B 1 31 ? -48.344 -17.438 24.625 1 31.97 31 ALA B CA 1
ATOM 1481 C C . ALA B 1 31 ? -46.906 -17.203 24.203 1 31.97 31 ALA B C 1
ATOM 1483 O O . ALA B 1 31 ? -46.656 -16.875 23.047 1 31.97 31 ALA B O 1
ATOM 1484 N N . TRP B 1 32 ? -46.031 -17.266 25.172 1 31.2 32 TRP B N 1
ATOM 1485 C CA . TRP B 1 32 ? -44.625 -17.047 24.859 1 31.2 32 TRP B CA 1
ATOM 1486 C C . TRP B 1 32 ? -44.031 -18.266 24.172 1 31.2 32 TRP B C 1
ATOM 1488 O O . TRP B 1 32 ? -42.844 -18.297 23.891 1 31.2 32 TRP B O 1
ATOM 1498 N N . LEU B 1 33 ? -44.656 -19.375 24.234 1 29.34 33 LEU B N 1
ATOM 1499 C CA . LEU B 1 33 ? -43.875 -20.562 23.922 1 29.34 33 LEU B CA 1
ATOM 1500 C C . LEU B 1 33 ? -43.562 -20.656 22.438 1 29.34 33 LEU B C 1
ATOM 1502 O O . LEU B 1 33 ? -42.656 -21.344 22.016 1 29.34 33 LEU B O 1
ATOM 1506 N N . GLN B 1 34 ? -44.594 -20.656 21.672 1 26.06 34 GLN B N 1
ATOM 1507 C CA . GLN B 1 34 ? -44.375 -21.328 20.406 1 26.06 34 GLN B CA 1
ATOM 1508 C C . GLN B 1 34 ? -43.188 -20.734 19.641 1 26.06 34 GLN B C 1
ATOM 1510 O O . GLN B 1 34 ? -42.625 -21.391 18.781 1 26.06 34 GLN B O 1
ATOM 1515 N N . ALA B 1 35 ? -43.188 -19.484 19.484 1 22.66 35 ALA B N 1
ATOM 1516 C CA . ALA B 1 35 ? -42.562 -19.109 18.219 1 22.66 35 ALA B CA 1
ATOM 1517 C C . ALA B 1 35 ? -41.094 -19.516 18.188 1 22.66 35 ALA B C 1
ATOM 1519 O O . ALA B 1 35 ? -40.438 -19.406 17.156 1 22.66 35 ALA B O 1
ATOM 1520 N N . SER B 1 36 ? -40.406 -19.578 19.375 1 23.72 36 SER B N 1
ATOM 1521 C CA . SER B 1 36 ? -39 -19.438 19.125 1 23.72 36 SER B CA 1
ATOM 1522 C C . SER B 1 36 ? -38.375 -20.75 18.656 1 23.72 36 SER B C 1
ATOM 1524 O O . SER B 1 36 ? -37.781 -21.484 19.438 1 23.72 36 SER B O 1
ATOM 1526 N N . ARG B 1 37 ? -38.938 -21.656 18.156 1 23.91 37 ARG B N 1
ATOM 1527 C CA . ARG B 1 37 ? -37.969 -22.688 17.781 1 23.91 37 ARG B CA 1
ATOM 1528 C C . ARG B 1 37 ? -36.75 -22.062 17.125 1 23.91 37 ARG B C 1
ATOM 1530 O O . ARG B 1 37 ? -36.812 -21.594 15.992 1 23.91 37 ARG B O 1
ATOM 1537 N N . ALA B 1 38 ? -35.938 -21.375 17.859 1 24.55 38 ALA B N 1
ATOM 1538 C CA . ALA B 1 38 ? -34.5 -21.078 17.625 1 24.55 38 ALA B CA 1
ATOM 1539 C C . ALA B 1 38 ? -33.719 -22.344 17.281 1 24.55 38 ALA B C 1
ATOM 1541 O O . ALA B 1 38 ? -33.625 -23.25 18.109 1 24.55 38 ALA B O 1
ATOM 1542 N N . LEU B 1 39 ? -33.906 -22.953 16.172 1 23.27 39 LEU B N 1
ATOM 1543 C CA . LEU B 1 39 ? -33.062 -24.047 15.711 1 23.27 39 LEU B CA 1
ATOM 1544 C C . LEU B 1 39 ? -31.609 -23.812 16.125 1 23.27 39 LEU B C 1
ATOM 1546 O O . LEU B 1 39 ? -31.078 -22.719 15.945 1 23.27 39 LEU B O 1
ATOM 1550 N N . ASP B 1 40 ? -31.062 -24.422 17.172 1 24.88 40 ASP B N 1
ATOM 1551 C CA . ASP B 1 40 ? -29.797 -24.719 17.828 1 24.88 40 ASP B CA 1
ATOM 1552 C C . ASP B 1 40 ? -28.734 -25.172 16.828 1 24.88 40 ASP B C 1
ATOM 1554 O O . ASP B 1 40 ? -27.766 -25.828 17.203 1 24.88 40 ASP B O 1
ATOM 1558 N N . LEU B 1 41 ? -29.016 -25.531 15.656 1 23.95 41 LEU B N 1
ATOM 1559 C CA . LEU B 1 41 ? -27.953 -26.125 14.859 1 23.95 41 LEU B CA 1
ATOM 1560 C C . LEU B 1 41 ? -26.688 -25.297 14.93 1 23.95 41 LEU B C 1
ATOM 1562 O O . LEU B 1 41 ? -26.469 -24.422 14.094 1 23.95 41 LEU B O 1
ATOM 1566 N N . GLY B 1 42 ? -26.281 -24.75 16.062 1 25.33 42 GLY B N 1
ATOM 1567 C CA . GLY B 1 42 ? -25.266 -23.781 16.406 1 25.33 42 GLY B CA 1
ATOM 1568 C C . GLY B 1 42 ? -23.844 -24.281 16.172 1 25.33 42 GLY B C 1
ATOM 1569 O O . GLY B 1 42 ? -23.219 -24.812 17.094 1 25.33 42 GLY B O 1
ATOM 1570 N N . GLN B 1 43 ? -23.5 -25.312 15.461 1 25.98 43 GLN B N 1
ATOM 1571 C CA . GLN B 1 43 ? -22.094 -25.688 15.461 1 25.98 43 GLN B CA 1
ATOM 1572 C C . GLN B 1 43 ? -21.188 -24.453 15.5 1 25.98 43 GLN B C 1
ATOM 1574 O O . GLN B 1 43 ? -21.391 -23.516 14.727 1 25.98 43 GLN B O 1
ATOM 1579 N N . SER B 1 44 ? -20.594 -24.125 16.578 1 25.97 44 SER B N 1
ATOM 1580 C CA . SER B 1 44 ? -19.688 -23.062 16.984 1 25.97 44 SER B CA 1
ATOM 1581 C C . SER B 1 44 ? -18.641 -22.766 15.914 1 25.97 44 SER B C 1
ATOM 1583 O O . SER B 1 44 ? -17.672 -23.516 15.773 1 25.97 44 SER B O 1
ATOM 1585 N N . VAL B 1 45 ? -18.891 -22.812 14.742 1 27.98 45 VAL B N 1
ATOM 1586 C CA . VAL B 1 45 ? -17.875 -22.297 13.836 1 27.98 45 VAL B CA 1
ATOM 1587 C C . VAL B 1 45 ? -17.172 -21.094 14.477 1 27.98 45 VAL B C 1
ATOM 1589 O O . VAL B 1 45 ? -17.828 -20.141 14.906 1 27.98 45 VAL B O 1
ATOM 1592 N N . ASP B 1 46 ? -16.141 -21.266 15.375 1 27.39 46 ASP B N 1
ATOM 1593 C CA . ASP B 1 46 ? -15.25 -20.234 15.898 1 27.39 46 ASP B CA 1
ATOM 1594 C C . ASP B 1 46 ? -15.258 -19 15 1 27.39 46 ASP B C 1
ATOM 1596 O O . ASP B 1 46 ? -14.812 -19.062 13.852 1 27.39 46 ASP B O 1
ATOM 1600 N N . ASN B 1 47 ? -16.188 -18.281 14.828 1 29.95 47 ASN B N 1
ATOM 1601 C CA . ASN B 1 47 ? -16.453 -16.969 14.25 1 29.95 47 ASN B CA 1
ATOM 1602 C C . ASN B 1 47 ? -15.305 -15.992 14.531 1 29.95 47 ASN B C 1
ATOM 1604 O O . ASN B 1 47 ? -15.211 -15.43 15.625 1 29.95 47 ASN B O 1
ATOM 1608 N N . GLN B 1 48 ? -14.023 -16.359 14.461 1 32.38 48 GLN B N 1
ATOM 1609 C CA . GLN B 1 48 ? -12.977 -15.352 14.562 1 32.38 48 GLN B CA 1
ATOM 1610 C C . GLN B 1 48 ? -13.492 -13.984 14.117 1 32.38 48 GLN B C 1
ATOM 1612 O O . GLN B 1 48 ? -13.898 -13.82 12.961 1 32.38 48 GLN B O 1
ATOM 1617 N N . LEU B 1 49 ? -14.297 -13.344 14.844 1 34.59 49 LEU B N 1
ATOM 1618 C CA . LEU B 1 49 ? -14.641 -11.93 14.695 1 34.59 49 LEU B CA 1
ATOM 1619 C C . LEU B 1 49 ? -13.5 -11.156 14.047 1 34.59 49 LEU B C 1
ATOM 1621 O O . LEU B 1 49 ? -12.461 -10.938 14.664 1 34.59 49 LEU B O 1
ATOM 1625 N N . VAL B 1 50 ? -13.188 -11.477 12.891 1 42.5 50 VAL B N 1
ATOM 1626 C CA . VAL B 1 50 ? -12.242 -10.656 12.141 1 42.5 50 VAL B CA 1
ATOM 1627 C C . VAL B 1 50 ? -12.547 -9.18 12.359 1 42.5 50 VAL B C 1
ATOM 1629 O O . VAL B 1 50 ? -13.648 -8.719 12.047 1 42.5 50 VAL B O 1
ATOM 1632 N N . ARG B 1 51 ? -12.039 -8.695 13.477 1 45.69 51 ARG B N 1
ATOM 1633 C CA . ARG B 1 51 ? -12.102 -7.238 13.586 1 45.69 51 ARG B CA 1
ATOM 1634 C C . ARG B 1 51 ? -11.75 -6.574 12.258 1 45.69 51 ARG B C 1
ATOM 1636 O O . ARG B 1 51 ? -10.805 -6.984 11.586 1 45.69 51 ARG B O 1
ATOM 1643 N N . PRO B 1 52 ? -12.602 -5.641 11.836 1 58.03 52 PRO B N 1
ATOM 1644 C CA . PRO B 1 52 ? -12.211 -4.816 10.688 1 58.03 52 PRO B CA 1
ATOM 1645 C C . PRO B 1 52 ? -10.773 -4.32 10.781 1 58.03 52 PRO B C 1
ATOM 1647 O O . PRO B 1 52 ? -10.336 -3.875 11.852 1 58.03 52 PRO B O 1
ATOM 1650 N N . GLY B 1 53 ? -9.898 -4.93 10.016 1 68.12 53 GLY B N 1
ATOM 1651 C CA . GLY B 1 53 ? -8.57 -4.355 9.836 1 68.12 53 GLY B CA 1
ATOM 1652 C C . GLY B 1 53 ? -7.453 -5.348 10.078 1 68.12 53 GLY B C 1
ATOM 1653 O O . GLY B 1 53 ? -6.293 -5.078 9.758 1 68.12 53 GLY B O 1
ATOM 1654 N N . GLY B 1 54 ? -7.824 -6.414 10.836 1 81.81 54 GLY B N 1
ATOM 1655 C CA . GLY B 1 54 ? -6.691 -7.309 11.031 1 81.81 54 GLY B CA 1
ATOM 1656 C C . GLY B 1 54 ? -6.617 -8.414 10 1 81.81 54 GLY B C 1
ATOM 1657 O O . GLY B 1 54 ? -7.613 -8.719 9.344 1 81.81 54 GLY B O 1
ATOM 1658 N N . LYS B 1 55 ? -5.473 -8.953 9.844 1 91.31 55 LYS B N 1
ATOM 1659 C CA . LYS B 1 55 ? -5.293 -10.102 8.969 1 91.31 55 LYS B CA 1
ATOM 1660 C C . LYS B 1 55 ? -5.848 -11.375 9.609 1 91.31 55 LYS B C 1
ATOM 1662 O O . LYS B 1 55 ? -5.734 -11.562 10.828 1 91.31 55 LYS B O 1
ATOM 1667 N N . PHE B 1 56 ? -6.453 -12.258 8.898 1 94.5 56 PHE B N 1
ATOM 1668 C CA . PHE B 1 56 ? -6.895 -13.562 9.367 1 94.5 56 PHE B CA 1
ATOM 1669 C C . PHE B 1 56 ? -6.719 -14.617 8.281 1 94.5 56 PHE B C 1
ATOM 1671 O O . PHE B 1 56 ? -6.688 -14.297 7.094 1 94.5 56 PHE B O 1
ATOM 1678 N N . PRO B 1 57 ? -6.555 -15.914 8.602 1 96.56 57 PRO B N 1
ATOM 1679 C CA . PRO B 1 57 ? -6.238 -16.969 7.641 1 96.56 57 PRO B CA 1
ATOM 1680 C C . PRO B 1 57 ? -7.336 -17.172 6.598 1 96.56 57 PRO B C 1
ATOM 1682 O O . PRO B 1 57 ? -8.523 -17.062 6.918 1 96.56 57 PRO B O 1
ATOM 1685 N N . MET B 1 58 ? -6.875 -17.406 5.402 1 96.75 58 MET B N 1
ATOM 1686 C CA . MET B 1 58 ? -7.785 -17.812 4.34 1 96.75 58 MET B CA 1
ATOM 1687 C C . MET B 1 58 ? -7.953 -19.328 4.328 1 96.75 58 MET B C 1
ATOM 1689 O O . MET B 1 58 ? -6.996 -20.062 4.066 1 96.75 58 MET B O 1
ATOM 1693 N N . THR B 1 59 ? -9.164 -19.781 4.52 1 95.31 59 THR B N 1
ATOM 1694 C CA . THR B 1 59 ? -9.398 -21.219 4.59 1 95.31 59 THR B CA 1
ATOM 1695 C C . THR B 1 59 ? -10.195 -21.703 3.379 1 95.31 59 THR B C 1
ATOM 1697 O O . THR B 1 59 ? -10.344 -22.906 3.16 1 95.31 59 THR B O 1
ATOM 1700 N N . ASN B 1 60 ? -10.672 -20.828 2.59 1 96.5 60 ASN B N 1
ATOM 1701 C CA . ASN B 1 60 ? -11.414 -21.172 1.383 1 96.5 60 ASN B CA 1
ATOM 1702 C C . ASN B 1 60 ? -10.484 -21.609 0.252 1 96.5 60 ASN B C 1
ATOM 1704 O O . ASN B 1 60 ? -9.875 -20.766 -0.409 1 96.5 60 ASN B O 1
ATOM 1708 N N . GLN B 1 61 ? -10.531 -22.875 -0.018 1 97.44 61 GLN B N 1
ATOM 1709 C CA . GLN B 1 61 ? -9.609 -23.453 -0.998 1 97.44 61 GLN B CA 1
ATOM 1710 C C . GLN B 1 61 ? -9.945 -22.969 -2.408 1 97.44 61 GLN B C 1
ATOM 1712 O O . GLN B 1 61 ? -9.055 -22.766 -3.229 1 97.44 61 GLN B O 1
ATOM 1717 N N . THR B 1 62 ? -11.211 -22.781 -2.662 1 97.94 62 THR B N 1
ATOM 1718 C CA . THR B 1 62 ? -11.617 -22.281 -3.973 1 97.94 62 THR B CA 1
ATOM 1719 C C . THR B 1 62 ? -11.055 -20.891 -4.227 1 97.94 62 THR B C 1
ATOM 1721 O O . THR B 1 62 ? -10.547 -20.609 -5.312 1 97.94 62 THR B O 1
ATOM 1724 N N . LEU B 1 63 ? -11.117 -20.016 -3.203 1 97.62 63 LEU B N 1
ATOM 1725 C CA . LEU B 1 63 ? -10.578 -18.672 -3.309 1 97.62 63 LEU B CA 1
ATOM 1726 C C . LEU B 1 63 ? -9.062 -18.703 -3.49 1 97.62 63 LEU B C 1
ATOM 1728 O O . LEU B 1 63 ? -8.516 -17.984 -4.32 1 97.62 63 LEU B O 1
ATOM 1732 N N . ILE B 1 64 ? -8.391 -19.562 -2.779 1 98.5 64 ILE B N 1
ATOM 1733 C CA . ILE B 1 64 ? -6.941 -19.703 -2.875 1 98.5 64 ILE B CA 1
ATOM 1734 C C . ILE B 1 64 ? -6.555 -20.125 -4.289 1 98.5 64 ILE B C 1
ATOM 1736 O O . ILE B 1 64 ? -5.621 -19.562 -4.875 1 98.5 64 ILE B O 1
ATOM 1740 N N . GLU B 1 65 ? -7.289 -21.031 -4.84 1 98.06 65 GLU B N 1
ATOM 1741 C CA . GLU B 1 65 ? -7.027 -21.469 -6.207 1 98.06 65 GLU B CA 1
ATOM 1742 C C . GLU B 1 65 ? -7.293 -20.359 -7.207 1 98.06 65 GLU B C 1
ATOM 1744 O O . GLU B 1 65 ? -6.531 -20.172 -8.164 1 98.06 65 GLU B O 1
ATOM 1749 N N . GLU B 1 66 ? -8.336 -19.656 -7 1 97.75 66 GLU B N 1
ATOM 1750 C CA . GLU B 1 66 ? -8.664 -18.531 -7.863 1 97.75 66 GLU B CA 1
ATOM 1751 C C . GLU B 1 66 ? -7.543 -17.484 -7.859 1 97.75 66 GLU B C 1
ATOM 1753 O O . GLU B 1 66 ? -7.121 -17.016 -8.922 1 97.75 66 GLU B O 1
ATOM 1758 N N . LEU B 1 67 ? -7.066 -17.141 -6.648 1 97.94 67 LEU B N 1
ATOM 1759 C CA . LEU B 1 67 ? -5.98 -16.172 -6.52 1 97.94 67 LEU B CA 1
ATOM 1760 C C . LEU B 1 67 ? -4.699 -16.703 -7.148 1 97.94 67 LEU B C 1
ATOM 1762 O O . LEU B 1 67 ? -3.971 -15.969 -7.812 1 97.94 67 LEU B O 1
ATOM 1766 N N . SER B 1 68 ? -4.434 -18.016 -7.023 1 97.75 68 SER B N 1
ATOM 1767 C CA . SER B 1 68 ? -3.266 -18.641 -7.637 1 97.75 68 SER B CA 1
ATOM 1768 C C . SER B 1 68 ? -3.311 -18.531 -9.156 1 97.75 68 SER B C 1
ATOM 1770 O O . SER B 1 68 ? -2.32 -18.156 -9.781 1 97.75 68 SER B O 1
ATOM 1772 N N . ASN B 1 69 ? -4.445 -18.781 -9.703 1 96.56 69 ASN B N 1
ATOM 1773 C CA . ASN B 1 69 ? -4.609 -18.688 -11.156 1 96.56 69 ASN B CA 1
ATOM 1774 C C . ASN B 1 69 ? -4.449 -17.25 -11.641 1 96.56 69 ASN B C 1
ATOM 1776 O O . ASN B 1 69 ? -3.85 -17 -12.688 1 96.56 69 ASN B O 1
ATOM 1780 N N . PHE B 1 70 ? -4.988 -16.359 -10.883 1 97.62 70 PHE B N 1
ATOM 1781 C CA . PHE B 1 70 ? -4.84 -14.945 -11.203 1 97.62 70 PHE B CA 1
ATOM 1782 C C . PHE B 1 70 ? -3.369 -14.547 -11.234 1 97.62 70 PHE B C 1
ATOM 1784 O O . PHE B 1 70 ? -2.932 -13.828 -12.133 1 97.62 70 PHE B O 1
ATOM 1791 N N . ILE B 1 71 ? -2.594 -15 -10.32 1 96.88 71 ILE B N 1
ATOM 1792 C CA . ILE B 1 71 ? -1.177 -14.664 -10.234 1 96.88 71 ILE B CA 1
ATOM 1793 C C . ILE B 1 71 ? -0.443 -15.211 -11.453 1 96.88 71 ILE B C 1
ATOM 1795 O O . ILE B 1 71 ? 0.334 -14.492 -12.094 1 96.88 71 ILE B O 1
ATOM 1799 N N . VAL B 1 72 ? -0.734 -16.406 -11.812 1 95.81 72 VAL B N 1
ATOM 1800 C CA . VAL B 1 72 ? -0.059 -17.031 -12.938 1 95.81 72 VAL B CA 1
ATOM 1801 C C . VAL B 1 72 ? -0.344 -16.266 -14.227 1 95.81 72 VAL B C 1
ATOM 1803 O O . VAL B 1 72 ? 0.564 -16.016 -15.023 1 95.81 72 VAL B O 1
ATOM 1806 N N . SER B 1 73 ? -1.575 -15.758 -14.336 1 94.25 73 SER B N 1
ATOM 1807 C CA . SER B 1 73 ? -2.016 -15.117 -15.57 1 94.25 73 SER B CA 1
ATOM 1808 C C . SER B 1 73 ? -1.592 -13.656 -15.617 1 94.25 73 SER B C 1
ATOM 1810 O O . SER B 1 73 ? -1.545 -13.047 -16.688 1 94.25 73 SER B O 1
ATOM 1812 N N . ASN B 1 74 ? -1.213 -13.125 -14.469 1 92 74 ASN B N 1
ATOM 1813 C CA . ASN B 1 74 ? -1.044 -11.68 -14.438 1 92 74 ASN B CA 1
ATOM 1814 C C . ASN B 1 74 ? 0.344 -11.289 -13.938 1 92 74 ASN B C 1
ATOM 1816 O O . ASN B 1 74 ? 0.688 -10.102 -13.922 1 92 74 ASN B O 1
ATOM 1820 N N . SER B 1 75 ? 1.081 -12.227 -13.547 1 83.38 75 SER B N 1
ATOM 1821 C CA . SER B 1 75 ? 2.463 -11.938 -13.172 1 83.38 75 SER B CA 1
ATOM 1822 C C . SER B 1 75 ? 3.4 -12.086 -14.367 1 83.38 75 SER B C 1
ATOM 1824 O O . SER B 1 75 ? 4.023 -13.141 -14.547 1 83.38 75 SER B O 1
ATOM 1826 N N . SER B 1 76 ? 3.473 -11.219 -15.234 1 73.69 76 SER B N 1
ATOM 1827 C CA . SER B 1 76 ? 4.336 -11.344 -16.406 1 73.69 76 SER B CA 1
ATOM 1828 C C . SER B 1 76 ? 5.789 -11.039 -16.047 1 73.69 76 SER B C 1
ATOM 1830 O O . SER B 1 76 ? 6.707 -11.477 -16.75 1 73.69 76 SER B O 1
ATOM 1832 N N . LEU B 1 77 ? 5.941 -10.422 -14.922 1 80.31 77 LEU B N 1
ATOM 1833 C CA . LEU B 1 77 ? 7.289 -10.008 -14.539 1 80.31 77 LEU B CA 1
ATOM 1834 C C . LEU B 1 77 ? 8.125 -11.219 -14.125 1 80.31 77 LEU B C 1
ATOM 1836 O O . LEU B 1 77 ? 9.328 -11.266 -14.391 1 80.31 77 LEU B O 1
ATOM 1840 N N . ASN B 1 78 ? 7.473 -12.258 -13.672 1 90.62 78 ASN B N 1
ATOM 1841 C CA . ASN B 1 78 ? 8.242 -13.359 -13.102 1 90.62 78 ASN B CA 1
ATOM 1842 C C . ASN B 1 78 ? 8.039 -14.648 -13.898 1 90.62 78 ASN B C 1
ATOM 1844 O O . ASN B 1 78 ? 8.453 -15.719 -13.453 1 90.62 78 ASN B O 1
ATOM 1848 N N . GLN B 1 79 ? 7.445 -14.602 -15.133 1 94 79 GLN B N 1
ATOM 1849 C CA . GLN B 1 79 ? 7.293 -15.695 -16.078 1 94 79 GLN B CA 1
ATOM 1850 C C . GLN B 1 79 ? 6.891 -16.984 -15.383 1 94 79 GLN B C 1
ATOM 1852 O O . GLN B 1 79 ? 7.539 -18.016 -15.547 1 94 79 GLN B O 1
ATOM 1857 N N . ILE B 1 80 ? 5.879 -16.938 -14.602 1 96.94 80 ILE B N 1
ATOM 1858 C CA . ILE B 1 80 ? 5.402 -18.047 -13.781 1 96.94 80 ILE B CA 1
ATOM 1859 C C . ILE B 1 80 ? 4.664 -19.062 -14.656 1 96.94 80 ILE B C 1
ATOM 1861 O O . ILE B 1 80 ? 3.807 -18.688 -15.461 1 96.94 80 ILE B O 1
ATOM 1865 N N . CYS B 1 81 ? 5.02 -20.344 -14.539 1 96.94 81 CYS B N 1
ATOM 1866 C CA . CYS B 1 81 ? 4.344 -21.422 -15.258 1 96.94 81 CYS B CA 1
ATOM 1867 C C . CYS B 1 81 ? 3.27 -22.062 -14.391 1 96.94 81 CYS B C 1
ATOM 1869 O O . CYS B 1 81 ? 2.193 -22.406 -14.883 1 96.94 81 CYS B O 1
ATOM 1871 N N . SER B 1 82 ? 3.51 -22.219 -13.117 1 96.62 82 SER B N 1
ATOM 1872 C CA . SER B 1 82 ? 2.541 -22.844 -12.227 1 96.62 82 SER B CA 1
ATOM 1873 C C . SER B 1 82 ? 2.842 -22.531 -10.766 1 96.62 82 SER B C 1
ATOM 1875 O O . SER B 1 82 ? 3.975 -22.203 -10.422 1 96.62 82 SER B O 1
ATOM 1877 N N . VAL B 1 83 ? 1.73 -22.625 -9.969 1 98.12 83 VAL B N 1
ATOM 1878 C CA . VAL B 1 83 ? 1.864 -22.547 -8.516 1 98.12 83 VAL B CA 1
ATOM 1879 C C . VAL B 1 83 ? 1.911 -23.953 -7.922 1 98.12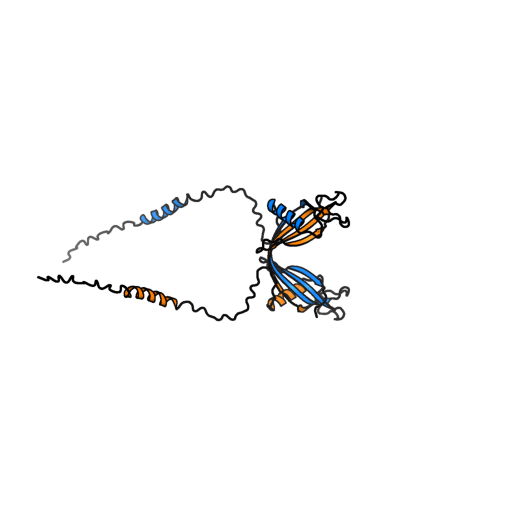 83 VAL B C 1
ATOM 1881 O O . VAL B 1 83 ? 1.003 -24.75 -8.141 1 98.12 83 VAL B O 1
ATOM 1884 N N . GLN B 1 84 ? 2.934 -24.203 -7.152 1 97.62 84 GLN B N 1
ATOM 1885 C CA . GLN B 1 84 ? 3.102 -25.531 -6.586 1 97.62 84 GLN B CA 1
ATOM 1886 C C . GLN B 1 84 ? 2.561 -25.594 -5.164 1 97.62 84 GLN B C 1
ATOM 1888 O O . GLN B 1 84 ? 2.014 -26.625 -4.746 1 97.62 84 GLN B O 1
ATOM 1893 N N . ARG B 1 85 ? 2.762 -24.531 -4.414 1 97.25 85 ARG B N 1
ATOM 1894 C CA . ARG B 1 85 ? 2.334 -24.453 -3.02 1 97.25 85 ARG B CA 1
ATOM 1895 C C . ARG B 1 85 ? 1.944 -23.031 -2.643 1 97.25 85 ARG B C 1
ATOM 1897 O O . ARG B 1 85 ? 2.535 -22.078 -3.139 1 97.25 85 ARG B O 1
ATOM 1904 N N . VAL B 1 86 ? 0.874 -22.953 -1.796 1 98.31 86 VAL B N 1
ATOM 1905 C CA . VAL B 1 86 ? 0.5 -21.672 -1.189 1 98.31 86 VAL B CA 1
ATOM 1906 C C . VAL B 1 86 ? 0.795 -21.703 0.309 1 98.31 86 VAL B C 1
ATOM 1908 O O . VAL B 1 86 ? 0.303 -22.578 1.024 1 98.31 86 VAL B O 1
ATOM 1911 N N . ILE B 1 87 ? 1.54 -20.781 0.705 1 97.81 87 ILE B N 1
ATOM 1912 C CA . ILE B 1 87 ? 2.02 -20.797 2.084 1 97.81 87 ILE B CA 1
ATOM 1913 C C . ILE B 1 87 ? 1.417 -19.625 2.85 1 97.81 87 ILE B C 1
ATOM 1915 O O . ILE B 1 87 ? 1.554 -18.469 2.438 1 97.81 87 ILE B O 1
ATOM 1919 N N . ASN B 1 88 ? 0.691 -19.875 4.016 1 96.19 88 ASN B N 1
ATOM 1920 C CA . ASN B 1 88 ? 0.16 -18.922 4.984 1 96.19 88 ASN B CA 1
ATOM 1921 C C . ASN B 1 88 ? -0.725 -17.875 4.316 1 96.19 88 ASN B C 1
ATOM 1923 O O . ASN B 1 88 ? -0.517 -16.672 4.5 1 96.19 88 ASN B O 1
ATOM 1927 N N . PRO B 1 89 ? -1.67 -18.312 3.488 1 98.31 89 PRO B N 1
ATOM 1928 C CA . PRO B 1 89 ? -2.586 -17.328 2.9 1 98.31 89 PRO B CA 1
ATOM 1929 C C . PRO B 1 89 ? -3.432 -16.609 3.947 1 98.31 89 PRO B C 1
ATOM 1931 O O . PRO B 1 89 ? -4.016 -17.25 4.824 1 98.31 89 PRO B O 1
ATOM 1934 N N . GLN B 1 90 ? -3.514 -15.289 3.916 1 98.31 90 GLN B N 1
ATOM 1935 C CA . GLN B 1 90 ? -4.27 -14.43 4.824 1 98.31 90 GLN B CA 1
ATOM 1936 C C . GLN B 1 90 ? -5.094 -13.406 4.055 1 98.31 90 GLN B C 1
ATOM 1938 O O . GLN B 1 90 ? -4.797 -13.109 2.895 1 98.31 90 GLN B O 1
ATOM 1943 N N . GLN B 1 91 ? -6.141 -12.93 4.656 1 97.19 91 GLN B N 1
ATOM 1944 C CA . GLN B 1 91 ? -6.953 -11.852 4.094 1 97.19 91 GLN B CA 1
ATOM 1945 C C . GLN B 1 91 ? -7.262 -10.789 5.141 1 97.19 91 GLN B C 1
ATOM 1947 O O . GLN B 1 91 ? -7.211 -11.062 6.344 1 97.19 91 GLN B O 1
ATOM 1952 N N . GLN B 1 92 ? -7.555 -9.57 4.68 1 93 92 GLN B N 1
ATOM 1953 C CA . GLN B 1 92 ? -7.84 -8.414 5.52 1 93 92 GLN B CA 1
ATOM 1954 C C . GLN B 1 92 ? -8.836 -7.473 4.844 1 93 92 GLN B C 1
ATOM 1956 O O . GLN B 1 92 ? -8.641 -7.086 3.689 1 93 92 GLN B O 1
ATOM 1961 N N . ILE B 1 93 ? -9.812 -7.238 5.621 1 92 93 ILE B N 1
ATOM 1962 C CA . ILE B 1 93 ? -10.734 -6.219 5.133 1 92 93 ILE B CA 1
ATOM 1963 C C . ILE B 1 93 ? -10.125 -4.832 5.344 1 92 93 ILE B C 1
ATOM 1965 O O . ILE B 1 93 ? -9.773 -4.469 6.469 1 92 93 ILE B O 1
ATOM 1969 N N . VAL B 1 94 ? -9.945 -4.156 4.281 1 90 94 VAL B N 1
ATOM 1970 C CA . VAL B 1 94 ? -9.391 -2.805 4.328 1 90 94 VAL B CA 1
ATOM 1971 C C . VAL B 1 94 ? -10.484 -1.787 4.02 1 90 94 VAL B C 1
ATOM 1973 O O . VAL B 1 94 ? -11.203 -1.916 3.023 1 90 94 VAL B O 1
ATOM 1976 N N . ALA B 1 95 ? -10.688 -0.823 4.91 1 90.12 95 ALA B N 1
ATOM 1977 C CA . ALA B 1 95 ? -11.602 0.298 4.738 1 90.12 95 ALA B CA 1
ATOM 1978 C C . ALA B 1 95 ? -11.07 1.558 5.41 1 90.12 95 ALA B C 1
ATOM 1980 O O . ALA B 1 95 ? -10.672 1.526 6.578 1 90.12 95 ALA B O 1
ATOM 1981 N N . GLY B 1 96 ? -11.031 2.656 4.617 1 92.88 96 GLY B N 1
ATOM 1982 C CA . GLY B 1 96 ? -10.555 3.922 5.148 1 92.88 96 GLY B CA 1
ATOM 1983 C C . GLY B 1 96 ? -10.297 4.965 4.078 1 92.88 96 GLY B C 1
ATOM 1984 O O . GLY B 1 96 ? -10.906 4.922 3.006 1 92.88 96 GLY B O 1
ATOM 1985 N N . THR B 1 97 ? -9.57 5.941 4.441 1 94.44 97 THR B N 1
ATOM 1986 C CA . THR B 1 97 ? -9.211 7.012 3.521 1 94.44 97 THR B CA 1
ATOM 1987 C C . THR B 1 97 ? -7.691 7.102 3.359 1 94.44 97 THR B C 1
ATOM 1989 O O . THR B 1 97 ? -6.957 7.074 4.348 1 94.44 97 THR B O 1
ATOM 1992 N N . MET B 1 98 ? -7.32 7.113 2.129 1 95.75 98 MET B N 1
ATOM 1993 C CA . MET B 1 98 ? -5.93 7.395 1.786 1 95.75 98 MET B CA 1
ATOM 1994 C C . MET B 1 98 ? -5.746 8.867 1.427 1 95.75 98 MET B C 1
ATOM 1996 O O . MET B 1 98 ? -6.559 9.438 0.7 1 95.75 98 MET B O 1
ATOM 2000 N N . TYR B 1 99 ? -4.664 9.422 1.972 1 97.62 99 TYR B N 1
ATOM 2001 C CA . TYR B 1 99 ? -4.273 10.789 1.658 1 97.62 99 TYR B CA 1
ATOM 2002 C C . TYR B 1 99 ? -2.928 10.82 0.942 1 97.62 99 TYR B C 1
ATOM 2004 O O . TYR B 1 99 ? -1.988 10.133 1.342 1 97.62 99 TYR B O 1
ATOM 2012 N N . TYR B 1 100 ? -2.895 11.602 -0.093 1 97.94 100 TYR B N 1
ATOM 2013 C CA . TYR B 1 100 ? -1.71 11.781 -0.924 1 97.94 100 TYR B CA 1
ATOM 2014 C C . TYR B 1 100 ? -1.311 13.25 -0.997 1 97.94 100 TYR B C 1
ATOM 2016 O O . TYR B 1 100 ? -2.152 14.117 -1.241 1 97.94 100 TYR B O 1
ATOM 2024 N N . MET B 1 101 ? 0.023 13.484 -0.837 1 97.88 101 MET B N 1
ATOM 2025 C CA . MET B 1 101 ? 0.479 14.852 -1.038 1 97.88 101 MET B CA 1
ATOM 2026 C C . MET B 1 101 ? 1.997 14.906 -1.163 1 97.88 101 MET B C 1
ATOM 2028 O O . MET B 1 101 ? 2.695 14 -0.715 1 97.88 101 MET B O 1
ATOM 2032 N N . THR B 1 102 ? 2.439 15.891 -1.804 1 98.06 102 THR B N 1
ATOM 2033 C CA . THR B 1 102 ? 3.826 16.328 -1.717 1 98.06 102 THR B CA 1
ATOM 2034 C C . THR B 1 102 ? 3.953 17.547 -0.8 1 98.06 102 THR B C 1
ATOM 2036 O O . THR B 1 102 ? 3.162 18.484 -0.894 1 98.06 102 THR B O 1
ATOM 2039 N N . ILE B 1 103 ? 4.93 17.422 0.085 1 98 103 ILE B N 1
ATOM 2040 C CA . ILE B 1 103 ? 5.121 18.531 1.011 1 98 103 ILE B CA 1
ATOM 2041 C C . ILE B 1 103 ? 6.539 19.078 0.875 1 98 103 ILE B C 1
ATOM 2043 O O . ILE B 1 103 ? 7.488 18.328 0.672 1 98 103 ILE B O 1
ATOM 2047 N N . GLN B 1 104 ? 6.652 20.359 0.892 1 98.19 104 GLN B N 1
ATOM 2048 C CA . GLN B 1 104 ? 7.938 21.031 1.071 1 98.19 104 GLN B CA 1
ATOM 2049 C C . GLN B 1 104 ? 8.211 21.297 2.547 1 98.19 104 GLN B C 1
ATOM 2051 O O . GLN B 1 104 ? 7.398 21.938 3.229 1 98.19 104 GLN B O 1
ATOM 2056 N N . VAL B 1 105 ? 9.398 20.844 2.99 1 97.94 105 VAL B N 1
ATOM 2057 C CA . VAL B 1 105 ? 9.625 20.906 4.43 1 97.94 105 VAL B CA 1
ATOM 2058 C C . VAL B 1 105 ? 11 21.5 4.715 1 97.94 105 VAL B C 1
ATOM 2060 O O . VAL B 1 105 ? 11.914 21.391 3.895 1 97.94 105 VAL B O 1
ATOM 2063 N N . SER B 1 106 ? 11.094 22.141 5.812 1 97.44 106 SER B N 1
ATOM 2064 C CA . SER B 1 106 ? 12.383 22.422 6.434 1 97.44 106 SER B CA 1
ATOM 2065 C C . SER B 1 106 ? 12.789 21.328 7.402 1 97.44 106 SER B C 1
ATOM 2067 O O . SER B 1 106 ? 11.984 20.906 8.242 1 97.44 106 SER B O 1
ATOM 2069 N N . ARG B 1 107 ? 13.977 20.781 7.254 1 97.38 107 ARG B N 1
ATOM 2070 C CA . ARG B 1 107 ? 14.414 19.688 8.133 1 97.38 107 ARG B CA 1
ATOM 2071 C C . ARG B 1 107 ? 15.859 19.906 8.57 1 97.38 107 ARG B C 1
ATOM 2073 O O . ARG B 1 107 ? 16.578 20.719 7.988 1 97.38 107 ARG B O 1
ATOM 2080 N N . ILE B 1 108 ? 16.234 19.188 9.672 1 97 108 ILE B N 1
ATOM 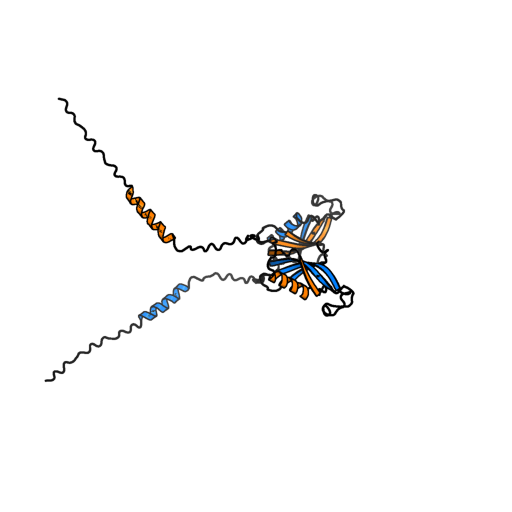2081 C CA . ILE B 1 108 ? 17.625 19.141 10.117 1 97 108 ILE B CA 1
ATOM 2082 C C . ILE B 1 108 ? 18.469 18.391 9.078 1 97 108 ILE B C 1
ATOM 2084 O O . ILE B 1 108 ? 18.109 17.297 8.648 1 97 108 ILE B O 1
ATOM 2088 N N . LYS B 1 109 ? 19.609 19.016 8.609 1 96.62 109 LYS B N 1
ATOM 2089 C CA . LYS B 1 109 ? 20.5 18.344 7.664 1 96.62 109 LYS B CA 1
ATOM 2090 C C . LYS B 1 109 ? 21.016 17.031 8.234 1 96.62 109 LYS B C 1
ATOM 2092 O O . LYS B 1 109 ? 21.484 16.984 9.375 1 96.62 109 LYS B O 1
ATOM 2097 N N . PRO B 1 110 ? 20.859 16.031 7.387 1 94.56 110 PRO B N 1
ATOM 2098 C CA . PRO B 1 110 ? 21.484 14.773 7.832 1 94.56 110 PRO B CA 1
ATOM 2099 C C . PRO B 1 110 ? 22.984 14.922 8.102 1 94.56 110 PRO B C 1
ATOM 2101 O O . PRO B 1 110 ? 23.672 15.609 7.359 1 94.56 110 PRO B O 1
ATOM 2104 N N . GLY B 1 111 ? 23.469 14.398 9.195 1 94.81 111 GLY B N 1
ATOM 2105 C CA . GLY B 1 111 ? 24.891 14.422 9.516 1 94.81 111 GLY B CA 1
ATOM 2106 C C . GLY B 1 111 ? 25.297 15.664 10.281 1 94.81 111 GLY B C 1
ATOM 2107 O O . GLY B 1 111 ? 26.469 15.797 10.664 1 94.81 111 GLY B O 1
ATOM 2108 N N . SER B 1 112 ? 24.438 16.625 10.523 1 95.75 112 SER B N 1
ATOM 2109 C CA . SER B 1 112 ? 24.781 17.875 11.18 1 95.75 112 SER B CA 1
ATOM 2110 C C . SER B 1 112 ? 24.984 17.672 12.68 1 95.75 112 SER B C 1
ATOM 2112 O O . SER B 1 112 ? 25.547 18.547 13.352 1 95.75 112 SER B O 1
ATOM 2114 N N . GLY B 1 113 ? 24.531 16.531 13.234 1 95.19 113 GLY B N 1
ATOM 2115 C CA . GLY B 1 113 ? 24.656 16.25 14.664 1 95.19 113 GLY B CA 1
ATOM 2116 C C . GLY B 1 113 ? 23.484 16.766 15.469 1 95.19 113 GLY B C 1
ATOM 2117 O O . GLY B 1 113 ? 23.406 16.547 16.672 1 95.19 113 GLY B O 1
ATOM 2118 N N . TYR B 1 114 ? 22.625 17.516 14.898 1 95.62 114 TYR B N 1
ATOM 2119 C CA . TYR B 1 114 ? 21.438 18.031 15.555 1 95.62 114 TYR B CA 1
ATOM 2120 C C . TYR B 1 114 ? 20.234 17.125 15.32 1 95.62 114 TYR B C 1
ATOM 2122 O O . TYR B 1 114 ? 20.297 16.219 14.492 1 95.62 114 TYR B O 1
ATOM 2130 N N . THR B 1 115 ? 19.188 17.297 16.203 1 94.44 115 THR B N 1
ATOM 2131 C CA . THR B 1 115 ? 17.922 16.594 16.078 1 94.44 115 THR B CA 1
ATOM 2132 C C . THR B 1 115 ? 16.75 17.578 16.078 1 94.44 115 THR B C 1
ATOM 2134 O O . THR B 1 115 ? 16.953 18.797 16.219 1 94.44 115 THR B O 1
ATOM 2137 N N . THR B 1 116 ? 15.555 17.062 15.883 1 95.06 116 THR B N 1
ATOM 2138 C CA . THR B 1 116 ? 14.375 17.906 15.82 1 95.06 116 THR B CA 1
ATOM 2139 C C . THR B 1 116 ? 14.156 18.641 17.141 1 95.06 116 THR B C 1
ATOM 2141 O O . THR B 1 116 ? 13.438 19.641 17.203 1 95.06 116 THR B O 1
ATOM 2144 N N . ALA B 1 117 ? 14.812 18.172 18.172 1 94.38 117 ALA B N 1
ATOM 2145 C CA . ALA B 1 117 ? 14.719 18.844 19.453 1 94.38 117 ALA B CA 1
ATOM 2146 C C . ALA B 1 117 ? 15.281 20.266 19.375 1 94.38 117 ALA B C 1
ATOM 2148 O O . ALA B 1 117 ? 14.953 21.125 20.188 1 94.38 117 ALA B O 1
ATOM 2149 N N . GLN B 1 118 ? 16.078 20.562 18.406 1 96.5 118 GLN B N 1
ATOM 2150 C CA . GLN B 1 118 ? 16.75 21.844 18.297 1 96.5 118 GLN B CA 1
ATOM 2151 C C . GLN B 1 118 ? 16.172 22.688 17.156 1 96.5 118 GLN B C 1
ATOM 2153 O O . GLN B 1 118 ? 16.781 23.672 16.734 1 96.5 118 GLN B O 1
ATOM 2158 N N . CYS B 1 119 ? 15.016 22.281 16.594 1 95.88 119 CYS B N 1
ATOM 2159 C CA . CYS B 1 119 ? 14.43 22.984 15.445 1 95.88 119 CYS B CA 1
ATOM 2160 C C . CYS B 1 119 ? 14.273 24.469 15.734 1 95.88 119 CYS B C 1
ATOM 2162 O O . CYS B 1 119 ? 14.508 25.297 14.859 1 95.88 119 CYS B O 1
ATOM 2164 N N . GLY B 1 120 ? 14.07 24.891 16.859 1 95.06 120 GLY B N 1
ATOM 2165 C CA . GLY B 1 120 ? 13.836 26.297 17.188 1 95.06 120 GLY B CA 1
ATOM 2166 C C . GLY B 1 120 ? 15.109 27.062 17.516 1 95.06 120 GLY B C 1
ATOM 2167 O O . GLY B 1 120 ? 15.109 28.281 17.547 1 95.06 120 GLY B O 1
ATOM 2168 N N . THR B 1 121 ? 16.219 26.344 17.703 1 96.56 121 THR B N 1
ATOM 2169 C CA . THR B 1 121 ? 17.406 27.031 18.219 1 96.56 121 THR B CA 1
ATOM 2170 C C . THR B 1 121 ? 18.594 26.781 17.312 1 96.56 121 THR B C 1
ATOM 2172 O O . THR B 1 121 ? 19.594 27.5 17.375 1 96.56 121 THR B O 1
ATOM 2175 N N . VAL B 1 122 ? 18.5 25.828 16.469 1 96.62 122 VAL B N 1
ATOM 2176 C CA . VAL B 1 122 ? 19.656 25.422 15.656 1 96.62 122 VAL B CA 1
ATOM 2177 C C . VAL B 1 122 ? 19.984 26.516 14.641 1 96.62 122 VAL B C 1
ATOM 2179 O O . VAL B 1 122 ? 19.078 27.203 14.156 1 96.62 122 VAL B O 1
ATOM 2182 N N . ASN B 1 123 ? 21.312 26.734 14.367 1 96.81 123 ASN B N 1
ATOM 2183 C CA . ASN B 1 123 ? 21.75 27.609 13.281 1 96.81 123 ASN B CA 1
ATOM 2184 C C . ASN B 1 123 ? 21.094 27.219 11.953 1 96.81 123 ASN B C 1
ATOM 2186 O O . ASN B 1 123 ? 21.109 26.047 11.57 1 96.81 123 ASN B O 1
ATOM 2190 N N . PRO B 1 124 ? 20.562 28.219 11.219 1 96.38 124 PRO B N 1
ATOM 2191 C CA . PRO B 1 124 ? 19.859 27.953 9.953 1 96.38 124 PRO B CA 1
ATOM 2192 C C . PRO B 1 124 ? 20.75 27.234 8.938 1 96.38 124 PRO B C 1
ATOM 2194 O O . PRO B 1 124 ? 20.234 26.547 8.047 1 96.38 124 PRO B O 1
ATOM 2197 N N . ALA B 1 125 ? 22.016 27.328 9.078 1 96.81 125 ALA B N 1
ATOM 2198 C CA . ALA B 1 125 ? 22.938 26.656 8.164 1 96.81 125 ALA B CA 1
ATOM 2199 C C . ALA B 1 125 ? 22.828 25.141 8.266 1 96.81 125 ALA B C 1
ATOM 2201 O O . ALA B 1 125 ? 23.266 24.422 7.363 1 96.81 125 ALA B O 1
ATOM 2202 N N . ASN B 1 126 ? 22.25 24.672 9.367 1 97.56 126 ASN B N 1
ATOM 2203 C CA . ASN B 1 126 ? 22.109 23.234 9.594 1 97.56 126 ASN B CA 1
ATOM 2204 C C . ASN B 1 126 ? 20.719 22.734 9.234 1 97.56 126 ASN B C 1
ATOM 2206 O O . ASN B 1 126 ? 20.359 21.594 9.547 1 97.56 126 ASN B O 1
ATOM 2210 N N . LEU B 1 127 ? 19.938 23.641 8.609 1 97.75 127 LEU B N 1
ATOM 2211 C CA . LEU B 1 127 ? 18.625 23.266 8.07 1 97.75 127 LEU B CA 1
ATOM 2212 C C . LEU B 1 127 ? 18.672 23.203 6.547 1 97.75 127 LEU B C 1
ATOM 2214 O O . LEU B 1 127 ? 19.531 23.828 5.918 1 97.75 127 LEU B O 1
ATOM 2218 N N . GLU B 1 128 ? 17.812 22.453 5.988 1 97.62 128 GLU B N 1
ATOM 2219 C CA . GLU B 1 128 ? 17.625 22.438 4.539 1 97.62 128 GLU B CA 1
ATOM 2220 C C . GLU B 1 128 ? 16.156 22.266 4.176 1 97.62 128 GLU B C 1
ATOM 2222 O O . GLU B 1 128 ? 15.359 21.797 5 1 97.62 128 GLU B O 1
ATOM 2227 N N . VAL B 1 129 ? 15.836 22.703 2.967 1 97.56 129 VAL B N 1
ATOM 2228 C CA . VAL B 1 129 ? 14.484 22.578 2.438 1 97.56 129 VAL B CA 1
ATOM 2229 C C . VAL B 1 129 ? 14.445 21.484 1.379 1 97.56 129 VAL B C 1
ATOM 2231 O O . VAL B 1 129 ? 15.234 21.5 0.43 1 97.56 129 VAL B O 1
ATOM 2234 N N . VAL B 1 130 ? 13.57 20.5 1.581 1 97.5 130 VAL B N 1
ATOM 2235 C CA . VAL B 1 130 ? 13.414 19.406 0.634 1 97.5 130 VAL B CA 1
ATOM 2236 C C . VAL B 1 130 ? 11.938 19.109 0.41 1 97.5 130 VAL B C 1
ATOM 2238 O O . VAL B 1 130 ? 11.078 19.625 1.138 1 97.5 130 VAL B O 1
ATOM 2241 N N . CYS B 1 131 ? 11.633 18.344 -0.625 1 97.88 131 CYS B N 1
ATOM 2242 C CA . CYS B 1 131 ? 10.273 17.875 -0.861 1 97.88 131 CYS B CA 1
ATOM 2243 C C . CYS B 1 131 ? 10.141 16.391 -0.578 1 97.88 131 CYS B C 1
ATOM 2245 O O . CYS B 1 131 ? 11.039 15.609 -0.901 1 97.88 131 CYS B O 1
ATOM 2247 N N . GLU B 1 132 ? 8.984 16.031 0.034 1 96.62 132 GLU B N 1
ATOM 2248 C CA . GLU B 1 132 ? 8.664 14.633 0.333 1 96.62 132 GLU B CA 1
ATOM 2249 C C . GLU B 1 132 ? 7.277 14.266 -0.181 1 96.62 132 GLU B C 1
ATOM 2251 O O . GLU B 1 132 ? 6.316 15.016 0.009 1 96.62 132 GLU B O 1
ATOM 2256 N N . GLU B 1 133 ? 7.219 13.148 -0.897 1 97.19 133 GLU B N 1
ATOM 2257 C CA . GLU B 1 133 ? 5.922 12.531 -1.161 1 97.19 133 GLU B CA 1
ATOM 2258 C C . GLU B 1 133 ? 5.477 11.656 0.01 1 97.19 133 GLU B C 1
ATOM 2260 O O . GLU B 1 133 ? 6.234 10.805 0.477 1 97.19 133 GLU B O 1
ATOM 2265 N N . VAL B 1 134 ? 4.27 11.898 0.474 1 97.12 134 VAL B N 1
ATOM 2266 C CA . VAL B 1 134 ? 3.785 11.18 1.649 1 97.12 134 VAL B CA 1
ATOM 2267 C C . VAL B 1 134 ? 2.424 10.555 1.351 1 97.12 134 VAL B C 1
ATOM 2269 O O . VAL B 1 134 ? 1.568 11.188 0.728 1 97.12 134 VAL B O 1
ATOM 2272 N N . LYS B 1 135 ? 2.223 9.32 1.759 1 96.44 135 LYS B N 1
ATOM 2273 C CA . LYS B 1 135 ? 0.94 8.625 1.767 1 96.44 135 LYS B CA 1
ATOM 2274 C C . LYS B 1 135 ? 0.512 8.273 3.189 1 96.44 135 LYS B C 1
ATOM 2276 O O . LYS B 1 135 ? 1.277 7.668 3.941 1 96.44 135 LYS B O 1
ATOM 2281 N N . ILE B 1 136 ? -0.712 8.711 3.535 1 96.75 136 ILE B N 1
ATOM 2282 C CA . ILE B 1 136 ? -1.244 8.477 4.871 1 96.75 136 ILE B CA 1
ATOM 2283 C C . ILE B 1 136 ? -2.562 7.715 4.777 1 96.75 136 ILE B C 1
ATOM 2285 O O . ILE B 1 136 ? -3.412 8.031 3.941 1 96.75 136 ILE B O 1
ATOM 2289 N N . PHE B 1 137 ? -2.691 6.703 5.57 1 94.44 137 PHE B N 1
ATOM 2290 C CA . PHE B 1 137 ? -3.936 5.949 5.652 1 94.44 137 PHE B CA 1
ATOM 2291 C C . PHE B 1 137 ? -4.641 6.207 6.977 1 94.44 137 PHE B C 1
ATOM 2293 O O . PHE B 1 137 ? -4.004 6.227 8.031 1 94.44 137 PHE B O 1
ATOM 2300 N N . LYS B 1 138 ? -5.898 6.492 6.91 1 95.62 138 LYS B N 1
ATOM 2301 C CA . LYS B 1 138 ? -6.773 6.523 8.078 1 95.62 138 LYS B CA 1
ATOM 2302 C C . LYS B 1 138 ? -7.852 5.445 7.988 1 95.62 138 LYS B C 1
ATOM 2304 O O . LYS B 1 138 ? -8.82 5.594 7.238 1 95.62 138 LYS B O 1
ATOM 2309 N N . PRO B 1 139 ? -7.684 4.395 8.82 1 91.62 139 PRO B N 1
ATOM 2310 C CA . PRO B 1 139 ? -8.727 3.363 8.797 1 91.62 139 PRO B CA 1
ATOM 2311 C C . PRO B 1 139 ? -10.094 3.9 9.203 1 91.62 139 PRO B C 1
ATOM 2313 O O . PRO B 1 139 ? -10.188 4.832 10.008 1 91.62 139 PRO B O 1
ATOM 2316 N N . LEU B 1 140 ? -11.164 3.309 8.672 1 88.44 140 LEU B N 1
ATOM 2317 C CA . LEU B 1 140 ? -12.531 3.729 8.961 1 88.44 140 LEU B CA 1
ATOM 2318 C C . LEU B 1 140 ? -12.844 3.586 10.445 1 88.44 140 LEU B C 1
ATOM 2320 O O . LEU B 1 140 ? -13.539 4.43 11.023 1 88.44 140 LEU B O 1
ATOM 2324 N N . ASN B 1 141 ? -12.328 2.557 11.102 1 82.38 141 ASN B N 1
ATOM 2325 C CA . ASN B 1 141 ? -12.695 2.258 12.484 1 82.38 141 ASN B CA 1
ATOM 2326 C C . ASN B 1 141 ? -11.664 2.809 13.469 1 82.38 141 ASN B C 1
ATOM 2328 O O . ASN B 1 141 ? -11.633 2.398 14.625 1 82.38 141 ASN B O 1
ATOM 2332 N N . SER B 1 142 ? -10.773 3.58 13.016 1 81.94 142 SER B N 1
ATOM 2333 C CA . SER B 1 142 ? -9.758 4.164 13.883 1 81.94 142 SER B CA 1
ATOM 2334 C C . SER B 1 142 ? -9.539 5.641 13.562 1 81.94 142 SER B C 1
ATOM 2336 O O . SER B 1 142 ? -9.75 6.074 12.43 1 81.94 142 SER B O 1
ATOM 2338 N N . ASN B 1 143 ? -9.227 6.434 14.609 1 84.19 143 ASN B N 1
ATOM 2339 C CA . ASN B 1 143 ? -8.891 7.84 14.414 1 84.19 143 ASN B CA 1
ATOM 2340 C C . ASN B 1 143 ? -7.383 8.039 14.289 1 84.19 143 ASN B C 1
ATOM 2342 O O . ASN B 1 143 ? -6.902 9.18 14.273 1 84.19 143 ASN B O 1
ATOM 2346 N N . THR B 1 144 ? -6.746 6.977 14.125 1 90.88 144 THR B N 1
ATOM 2347 C CA . THR B 1 144 ? -5.293 7.078 14.078 1 90.88 144 THR B CA 1
ATOM 2348 C C . THR B 1 144 ? -4.797 7.07 12.633 1 90.88 144 THR B C 1
ATOM 2350 O O . THR B 1 144 ? -5.191 6.211 11.844 1 90.88 144 THR B O 1
ATOM 2353 N N . TYR B 1 145 ? -3.977 8.094 12.281 1 94.31 145 TYR B N 1
ATOM 2354 C CA . TYR B 1 145 ? -3.307 8.148 10.992 1 94.31 145 TYR B CA 1
ATOM 2355 C C . TYR B 1 145 ? -2.104 7.215 10.961 1 94.31 145 TYR B C 1
ATOM 2357 O O . TYR B 1 145 ? -1.455 6.996 11.984 1 94.31 145 TYR B O 1
ATOM 2365 N N . GLN B 1 146 ? -1.857 6.641 9.836 1 93.25 146 GLN B N 1
ATOM 2366 C CA . GLN B 1 146 ? -0.688 5.797 9.609 1 93.25 146 GLN B CA 1
ATOM 2367 C C . GLN B 1 146 ? 0.069 6.234 8.359 1 93.25 146 GLN B C 1
ATOM 2369 O O . GLN B 1 146 ? -0.499 6.27 7.266 1 93.25 146 GLN B O 1
ATOM 2374 N N . ILE B 1 147 ? 1.36 6.555 8.562 1 94.81 147 ILE B N 1
ATOM 2375 C CA . ILE B 1 147 ? 2.174 6.832 7.383 1 94.81 147 ILE B CA 1
ATOM 2376 C C . ILE B 1 147 ? 2.475 5.527 6.648 1 94.81 147 ILE B C 1
ATOM 2378 O O . ILE B 1 147 ? 3.066 4.605 7.219 1 94.81 147 ILE B O 1
ATOM 2382 N N . LYS B 1 148 ? 2.045 5.441 5.391 1 91.75 148 LYS B N 1
ATOM 2383 C CA . LYS B 1 148 ? 2.242 4.23 4.602 1 91.75 148 LYS B CA 1
ATOM 2384 C C . LYS B 1 148 ? 3.492 4.34 3.732 1 91.75 148 LYS B C 1
ATOM 2386 O O . LYS B 1 148 ? 4.125 3.33 3.418 1 91.75 148 LYS B O 1
ATOM 2391 N N . ASN B 1 149 ? 3.734 5.535 3.303 1 91.56 149 ASN B N 1
ATOM 2392 C CA . ASN B 1 149 ? 4.906 5.805 2.477 1 91.56 149 ASN B CA 1
ATOM 2393 C C . ASN B 1 149 ? 5.395 7.238 2.646 1 91.56 149 ASN B C 1
ATOM 2395 O O . ASN B 1 149 ? 4.59 8.164 2.744 1 91.56 149 ASN B O 1
ATOM 2399 N N . GLU B 1 150 ? 6.672 7.414 2.705 1 93.56 150 GLU B N 1
ATOM 2400 C CA . GLU B 1 150 ? 7.336 8.711 2.666 1 93.56 150 GLU B CA 1
ATOM 2401 C C . GLU B 1 150 ? 8.656 8.633 1.901 1 93.56 150 GLU B C 1
ATOM 2403 O O . GLU B 1 150 ? 9.531 7.832 2.238 1 93.56 150 GLU B O 1
ATOM 2408 N N . THR B 1 151 ? 8.805 9.438 0.923 1 94.31 151 THR B N 1
ATOM 2409 C CA . THR B 1 151 ? 9.984 9.414 0.073 1 94.31 151 THR B CA 1
ATOM 2410 C C . THR B 1 151 ? 10.406 10.828 -0.315 1 94.31 151 THR B C 1
ATOM 2412 O O . THR B 1 151 ? 9.578 11.633 -0.739 1 94.31 151 THR B O 1
ATOM 2415 N N . ILE B 1 152 ? 11.742 11.117 -0.106 1 95.75 152 ILE B N 1
ATOM 2416 C CA . ILE B 1 152 ? 12.273 12.391 -0.574 1 95.75 152 ILE B CA 1
ATOM 2417 C C . ILE B 1 152 ? 12.227 12.445 -2.1 1 95.75 152 ILE B C 1
ATOM 2419 O O . ILE B 1 152 ? 12.625 11.484 -2.77 1 95.75 152 ILE B O 1
ATOM 2423 N N . VAL B 1 153 ? 11.664 13.469 -2.598 1 96.38 153 VAL B N 1
ATOM 2424 C CA . VAL B 1 153 ? 11.547 13.617 -4.043 1 96.38 153 VAL B CA 1
ATOM 2425 C C . VAL B 1 153 ? 12.062 15 -4.465 1 96.38 153 VAL B C 1
ATOM 2427 O O . VAL B 1 153 ? 12.391 15.828 -3.615 1 96.38 153 VAL B O 1
ATOM 2430 N N . THR B 1 154 ? 12.211 15.18 -5.785 1 96.25 154 THR B N 1
ATOM 2431 C CA . THR B 1 154 ? 12.516 16.5 -6.316 1 96.25 154 THR B CA 1
ATOM 2432 C C . THR B 1 154 ? 11.305 17.422 -6.219 1 96.25 154 THR B C 1
ATOM 2434 O O . THR B 1 154 ? 10.188 17.016 -6.543 1 96.25 154 THR B O 1
ATOM 2437 N N . CYS B 1 155 ? 11.547 18.656 -5.727 1 94.75 155 CYS B N 1
ATOM 2438 C CA . CYS B 1 155 ? 10.438 19.594 -5.582 1 94.75 155 CYS B CA 1
ATOM 2439 C C . CYS B 1 155 ? 9.875 19.984 -6.945 1 94.75 155 CYS B C 1
ATOM 2441 O O . CYS B 1 155 ? 10.625 20.312 -7.863 1 94.75 155 CYS B O 1
ATOM 2443 N N . PRO B 1 156 ? 8.523 19.953 -7.047 1 92 156 PRO B N 1
ATOM 2444 C CA . PRO B 1 156 ? 7.918 20.406 -8.305 1 92 156 PRO B CA 1
ATOM 2445 C C . PRO B 1 156 ? 8.102 21.891 -8.539 1 92 156 PRO B C 1
ATOM 2447 O O . PRO B 1 156 ? 8.305 22.656 -7.586 1 92 156 PRO B O 1
ATOM 2450 N N . PRO B 1 157 ? 8.078 22.375 -9.789 1 82.44 157 PRO B N 1
ATOM 2451 C CA . PRO B 1 157 ? 8.281 23.797 -10.078 1 82.44 157 PRO B CA 1
ATOM 2452 C C . PRO B 1 157 ? 7.172 24.672 -9.516 1 82.44 157 PRO B C 1
ATOM 2454 O O . PRO B 1 157 ? 6.047 24.219 -9.312 1 82.44 157 PRO B O 1
#